Protein AF-A0A9X0AGJ0-F1 (afdb_monomer_lite)

Secondary structure (DSSP, 8-state):
-HHHHHHHHHHHTT-TT----TTS-HHHHHHHHHHHHHHHHGGGGG---EE----SSS-------THHHHTTSS--GGGTS--PPPTTTTTTSPEEEE-TTS-EEEE--TT-S-EEEEES--EEEEEEEEEETTEEEEE-S-SSS-----GGG-EEEEEEEE---GGGTT-S-EEEEEEEEEEE--TT---EEEEEEEEEEEES--EEEEES-EEEESS--S-SPPPPPP------

Foldseek 3Di:
DVLVVLVVVCVVVVQPPQDDDPPDDPVVSLVSSLQSCCVPVPCQLQLWAFEADDDPDPDRFRPDASSVVVVVVTDRCCVVDVPDQDPVQVQQAWGWGADPVSKIKTAGRPPDQKDKKKAQFQFQKKWGWYQDPVGIDTDIPDDDDDDDPPLNHWIWDFRHKAQDDPSQNVFGIKTKTFTWAPWDADPVRAIETETRGIMITTGPDIDIDIGRMYIYDPGDDPPPPDPDDPPPPPDD

Sequence (236 aa):
MQQDSCWALIGAMELENVPVKYELPLDNIKMIFLTALFEKYQWTMLLLPQPSFPVSHGWWASDFRWINIVDGVLIPVGLFVDTQIGSGSQNILPRVSLDNEMTLTIQPPEKSQTFSLLNNLDIVWYLHYVQTEIGVEIRSPAPKTNPAPYISDAVFLKLEDLGKNENAATVSVGMRCIAIMGLWTPQDKIPVGVFGGIVDIWSAGESTVEVSSLKLYSMAHDTYPKPSKPEMKVWG

Radius of gyration: 19.51 Å; chains: 1; bounding box: 50×66×48 Å

pLDDT: mean 76.09, std 16.99, range [29.98, 94.62]

Organism: NCBI:txid352851

Structure (mmCIF, N/CA/C/O backbone):
data_AF-A0A9X0AGJ0-F1
#
_entry.id   AF-A0A9X0AGJ0-F1
#
loop_
_atom_site.group_PDB
_atom_site.id
_atom_site.type_symbol
_atom_site.label_atom_id
_atom_site.label_alt_id
_atom_site.label_comp_id
_atom_site.label_asym_id
_atom_site.label_entity_id
_atom_site.label_seq_id
_atom_site.pdbx_PDB_ins_code
_atom_site.Cartn_x
_atom_site.Cartn_y
_atom_site.Cartn_z
_atom_site.occupancy
_atom_site.B_iso_or_equiv
_atom_site.auth_seq_id
_atom_site.auth_comp_id
_atom_site.auth_asym_id
_atom_site.auth_atom_id
_atom_site.pdbx_PDB_model_num
ATOM 1 N N . MET A 1 1 ? 11.363 4.638 -29.688 1.00 72.56 1 MET A N 1
ATOM 2 C CA . MET A 1 1 ? 10.931 3.274 -29.293 1.00 72.56 1 MET A CA 1
ATOM 3 C C . MET A 1 1 ? 10.323 3.332 -27.893 1.00 72.56 1 MET A C 1
ATOM 5 O O . MET A 1 1 ? 10.528 4.326 -27.213 1.00 72.56 1 MET A O 1
ATOM 9 N N . GLN A 1 2 ? 9.568 2.318 -27.451 1.00 79.94 2 GLN A N 1
ATOM 10 C CA . GLN A 1 2 ? 8.916 2.320 -26.122 1.00 79.94 2 GLN A CA 1
ATOM 11 C C . GLN A 1 2 ? 9.913 2.484 -24.957 1.00 79.94 2 GLN A C 1
ATOM 13 O O . GLN A 1 2 ? 9.601 3.137 -23.968 1.00 79.94 2 GLN A O 1
ATOM 18 N N . GLN A 1 3 ? 11.133 1.959 -25.105 1.00 84.31 3 GLN A N 1
ATOM 19 C CA . GLN A 1 3 ? 12.217 2.122 -24.129 1.00 84.31 3 GLN A CA 1
ATOM 20 C C . GLN A 1 3 ? 12.616 3.598 -23.959 1.00 84.31 3 GLN A C 1
ATOM 22 O O . GLN A 1 3 ? 12.762 4.060 -22.832 1.00 84.31 3 GLN A O 1
ATOM 27 N N . ASP A 1 4 ? 12.712 4.355 -25.059 1.00 84.69 4 ASP A N 1
ATOM 28 C CA . ASP A 1 4 ? 13.027 5.792 -25.026 1.00 84.69 4 ASP A CA 1
ATOM 29 C C . ASP A 1 4 ? 11.949 6.579 -24.277 1.00 84.69 4 ASP A C 1
ATOM 31 O O . ASP A 1 4 ? 12.260 7.505 -23.536 1.00 84.69 4 ASP A O 1
ATOM 35 N N . SER A 1 5 ? 10.679 6.190 -24.433 1.00 83.62 5 SER A N 1
ATOM 36 C CA . SER A 1 5 ? 9.565 6.805 -23.709 1.00 83.62 5 SER A CA 1
ATOM 37 C C . SER A 1 5 ? 9.657 6.556 -22.202 1.00 83.62 5 SER A C 1
ATOM 39 O O . SER A 1 5 ? 9.469 7.494 -21.432 1.00 83.62 5 SER A O 1
ATOM 41 N N . CYS A 1 6 ? 9.998 5.339 -21.764 1.00 84.25 6 CYS A N 1
ATOM 42 C CA . CYS A 1 6 ? 10.212 5.051 -20.342 1.00 84.25 6 CYS A CA 1
ATOM 43 C C . CYS A 1 6 ? 11.392 5.845 -19.766 1.00 84.25 6 CYS A C 1
ATOM 45 O O . CYS A 1 6 ? 11.260 6.450 -18.705 1.00 84.25 6 CYS A O 1
ATOM 47 N N . TRP A 1 7 ? 12.522 5.906 -20.477 1.00 88.62 7 TRP A N 1
ATOM 48 C CA . TRP A 1 7 ? 13.676 6.694 -20.035 1.00 88.62 7 TRP A CA 1
ATOM 49 C C . TRP A 1 7 ? 13.383 8.197 -19.993 1.00 88.62 7 TRP A C 1
ATOM 51 O O . TRP A 1 7 ? 13.790 8.875 -19.050 1.00 88.62 7 TRP A O 1
ATOM 61 N N . ALA A 1 8 ? 12.629 8.713 -20.966 1.00 86.75 8 ALA A N 1
ATOM 62 C CA . ALA A 1 8 ? 12.183 10.101 -20.966 1.00 86.75 8 ALA A CA 1
ATOM 63 C C . ALA A 1 8 ? 11.271 10.412 -19.769 1.00 86.75 8 ALA A C 1
ATOM 65 O O . ALA A 1 8 ? 11.419 11.472 -19.168 1.00 86.75 8 ALA A O 1
ATOM 66 N N . LEU A 1 9 ? 10.372 9.495 -19.388 1.00 84.31 9 LEU A N 1
ATOM 67 C CA . LEU A 1 9 ? 9.513 9.654 -18.209 1.00 84.31 9 LEU A CA 1
ATOM 68 C C . LEU A 1 9 ? 10.315 9.660 -16.903 1.00 84.31 9 LEU A C 1
ATOM 70 O O . LEU A 1 9 ? 10.092 10.537 -16.074 1.00 84.31 9 LEU A O 1
ATOM 74 N N . ILE A 1 10 ? 11.285 8.753 -16.745 1.00 85.19 10 ILE A N 1
ATOM 75 C CA . ILE A 1 10 ? 12.204 8.742 -15.590 1.00 85.19 10 ILE A CA 1
ATOM 76 C C . ILE A 1 10 ? 12.908 10.101 -15.455 1.00 85.19 10 ILE A C 1
ATOM 78 O O . ILE A 1 10 ? 12.945 10.675 -14.366 1.00 85.19 10 ILE A O 1
ATOM 82 N N . GLY A 1 11 ? 13.424 10.635 -16.569 1.00 83.88 11 GLY A N 1
ATOM 83 C CA . GLY A 1 11 ? 14.066 11.949 -16.597 1.00 83.88 11 GLY A CA 1
ATOM 84 C C . GLY A 1 11 ? 13.101 13.098 -16.292 1.00 83.88 11 GLY A C 1
ATOM 85 O O . GLY A 1 11 ? 13.426 13.973 -15.496 1.00 83.88 11 GLY A O 1
ATOM 86 N N . ALA A 1 12 ? 11.899 13.081 -16.876 1.00 85.31 12 ALA A N 1
ATOM 87 C CA . ALA A 1 12 ? 10.880 14.113 -16.675 1.00 85.31 12 ALA A CA 1
ATOM 88 C C . ALA A 1 12 ? 10.333 14.153 -15.240 1.00 85.31 12 ALA A C 1
ATOM 90 O O . ALA A 1 12 ? 9.941 15.212 -14.761 1.00 85.31 12 ALA A O 1
ATOM 91 N N . MET A 1 13 ? 10.316 13.010 -14.552 1.00 83.44 13 MET A N 1
ATOM 92 C CA . MET A 1 13 ? 9.932 12.909 -13.142 1.00 83.44 13 MET A CA 1
ATOM 93 C C . MET A 1 13 ? 11.090 13.210 -12.183 1.00 83.44 13 MET A C 1
ATOM 95 O O . MET A 1 13 ? 10.910 13.11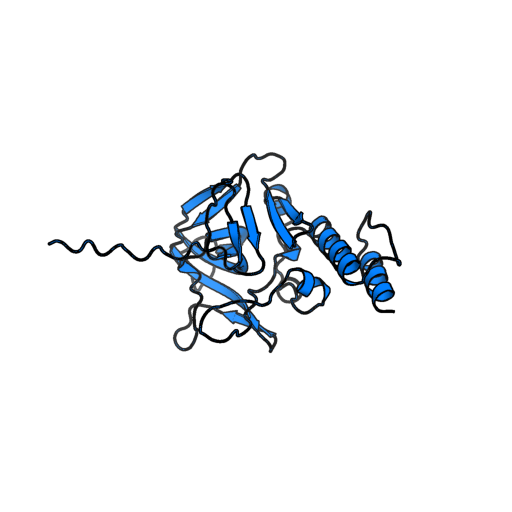1 -10.966 1.00 83.44 13 MET A O 1
ATOM 99 N N . GLU A 1 14 ? 12.266 13.573 -12.708 1.00 84.56 14 GLU A N 1
ATOM 100 C CA . GLU A 1 14 ? 13.470 13.901 -11.940 1.00 84.56 14 GLU A CA 1
ATOM 101 C C . GLU A 1 14 ? 13.821 12.794 -10.933 1.00 84.56 14 GLU A C 1
ATOM 103 O O . GLU A 1 14 ? 14.052 13.051 -9.749 1.00 84.56 14 GLU A O 1
ATOM 108 N N . LEU A 1 15 ? 13.756 11.533 -11.368 1.00 83.38 15 LEU A N 1
ATOM 109 C CA . LEU A 1 15 ? 14.154 10.407 -10.528 1.00 83.38 15 LEU A CA 1
ATOM 110 C C . LEU A 1 15 ? 15.683 10.361 -10.456 1.00 83.38 15 LEU A C 1
ATOM 112 O O . LEU A 1 15 ? 16.364 10.158 -11.462 1.00 83.38 15 LEU A O 1
ATOM 116 N N . GLU A 1 16 ? 16.225 10.612 -9.267 1.00 78.50 16 GLU A N 1
ATOM 117 C CA . GLU A 1 16 ? 17.665 10.738 -9.055 1.00 78.50 16 GLU A CA 1
ATOM 118 C C . GLU A 1 16 ? 18.382 9.386 -9.160 1.00 78.50 16 GLU A C 1
ATOM 120 O O . GLU A 1 16 ? 17.819 8.334 -8.874 1.00 78.50 16 GLU A O 1
ATOM 125 N N . ASN A 1 17 ? 19.665 9.421 -9.535 1.00 79.81 17 ASN A N 1
ATOM 126 C CA . ASN A 1 17 ? 20.575 8.268 -9.504 1.00 79.81 17 ASN A CA 1
ATOM 127 C C . ASN A 1 17 ? 20.173 7.058 -10.370 1.00 79.81 17 ASN A C 1
ATOM 129 O O . ASN A 1 17 ? 20.707 5.967 -10.171 1.00 79.81 17 ASN A O 1
ATOM 133 N N . VAL A 1 18 ? 19.306 7.239 -11.372 1.00 84.25 18 VAL A N 1
ATOM 134 C CA . VAL A 1 18 ? 18.938 6.176 -12.318 1.00 84.25 18 VAL A CA 1
ATOM 135 C C . VAL A 1 18 ? 19.834 6.222 -13.569 1.00 84.25 18 VAL A C 1
ATOM 137 O O . VAL A 1 18 ? 19.649 7.091 -14.425 1.00 84.25 18 VAL A O 1
ATOM 140 N N . PRO A 1 19 ? 20.808 5.302 -13.737 1.00 82.19 19 PRO A N 1
ATOM 141 C CA . PRO A 1 19 ? 21.633 5.264 -14.939 1.00 82.19 19 PRO A CA 1
ATOM 142 C C . PRO A 1 19 ? 20.839 4.712 -16.130 1.00 82.19 19 PRO A C 1
ATOM 144 O O . PRO A 1 19 ? 20.318 3.596 -16.081 1.00 82.19 19 PRO A O 1
ATOM 147 N N . VAL A 1 20 ? 20.804 5.469 -17.227 1.00 83.94 20 VAL A N 1
ATOM 148 C CA . VAL A 1 20 ? 20.151 5.052 -18.476 1.00 83.94 20 VAL A CA 1
ATOM 149 C C . VAL A 1 20 ? 20.948 3.926 -19.139 1.00 83.94 20 VAL A C 1
ATOM 151 O O . VAL A 1 20 ? 22.147 4.068 -19.381 1.00 83.94 20 VAL A O 1
ATOM 154 N N . LYS A 1 21 ? 20.272 2.816 -19.451 1.00 87.56 21 LYS A N 1
ATOM 155 C CA . LYS A 1 21 ? 20.852 1.618 -20.082 1.00 87.56 21 LYS A CA 1
ATOM 156 C C . LYS A 1 21 ? 19.921 1.085 -21.172 1.00 87.56 21 LYS A C 1
ATOM 158 O O . LYS A 1 21 ? 18.957 0.375 -20.885 1.00 87.56 21 LYS A O 1
ATOM 163 N N . TYR A 1 22 ? 20.172 1.460 -22.425 1.00 82.00 22 TYR A N 1
ATOM 164 C CA . TYR A 1 22 ? 19.297 1.136 -23.564 1.00 82.00 22 TYR A CA 1
ATOM 165 C C . TYR A 1 22 ? 19.352 -0.338 -23.988 1.00 82.00 22 TYR A C 1
ATOM 167 O O . TYR A 1 22 ? 18.447 -0.823 -24.660 1.00 82.00 22 TYR A O 1
ATOM 175 N N . GLU A 1 23 ? 20.386 -1.061 -23.572 1.00 88.81 23 GLU A N 1
ATOM 176 C CA . GLU A 1 23 ? 20.560 -2.493 -23.804 1.00 88.81 23 GLU A CA 1
ATOM 177 C C . GLU A 1 23 ? 19.604 -3.371 -22.981 1.00 88.81 23 GLU A C 1
ATOM 179 O O . GLU A 1 23 ? 19.487 -4.570 -23.240 1.00 88.81 23 GLU A O 1
ATOM 184 N N . LEU A 1 24 ? 18.923 -2.797 -21.984 1.00 88.31 24 LEU A N 1
ATOM 185 C CA . LEU A 1 24 ? 18.023 -3.545 -21.117 1.00 88.31 24 LEU A CA 1
ATOM 186 C C . LEU A 1 24 ? 16.673 -3.839 -21.795 1.00 88.31 24 LEU A C 1
ATOM 188 O O . LEU A 1 24 ? 16.097 -2.962 -22.448 1.00 88.31 24 LEU A O 1
ATOM 192 N N . PRO A 1 25 ? 16.102 -5.040 -21.577 1.00 90.19 25 PRO A N 1
ATOM 193 C CA . PRO A 1 25 ? 14.714 -5.321 -21.927 1.00 90.19 25 PRO A CA 1
ATOM 194 C C . PRO A 1 25 ? 13.753 -4.318 -21.277 1.00 90.19 25 PRO A C 1
ATOM 196 O O . PRO A 1 25 ? 13.999 -3.850 -20.164 1.00 90.19 25 PRO A O 1
ATOM 199 N N . LEU A 1 26 ? 12.634 -4.020 -21.946 1.00 88.12 26 LEU A N 1
ATOM 200 C CA . LEU A 1 26 ? 11.643 -3.048 -21.468 1.00 88.12 26 LEU A CA 1
ATOM 201 C C . LEU A 1 26 ? 11.153 -3.346 -20.042 1.00 88.12 26 LEU A C 1
ATOM 203 O O . LEU A 1 26 ? 11.036 -2.423 -19.244 1.00 88.12 26 LEU A O 1
ATOM 207 N N . ASP A 1 27 ? 10.931 -4.614 -19.699 1.00 86.81 27 ASP A N 1
ATOM 208 C CA . ASP A 1 27 ? 10.468 -5.009 -18.362 1.00 86.81 27 ASP A CA 1
ATOM 209 C C . ASP A 1 27 ? 11.486 -4.667 -17.265 1.00 86.81 27 ASP A C 1
ATOM 211 O O . ASP A 1 27 ? 11.111 -4.215 -16.184 1.00 86.81 27 ASP A O 1
ATOM 215 N N . ASN A 1 28 ? 12.785 -4.771 -17.560 1.00 88.81 28 ASN A N 1
ATOM 216 C CA . ASN A 1 28 ? 13.837 -4.369 -16.627 1.00 88.81 28 ASN A CA 1
ATOM 217 C C . ASN A 1 28 ? 13.856 -2.844 -16.448 1.00 88.81 28 ASN A C 1
ATOM 219 O O . ASN A 1 28 ? 14.055 -2.359 -15.338 1.00 88.81 28 ASN A O 1
ATOM 223 N N . ILE A 1 29 ? 13.621 -2.086 -17.524 1.00 88.81 29 ILE A N 1
ATOM 224 C CA . ILE A 1 29 ? 13.525 -0.617 -17.472 1.00 88.81 29 ILE A CA 1
ATOM 225 C C . ILE A 1 29 ? 12.314 -0.200 -16.635 1.00 88.81 29 ILE A C 1
ATOM 227 O O . ILE A 1 29 ? 12.425 0.684 -15.789 1.00 88.81 29 ILE A O 1
ATOM 231 N N . LYS A 1 30 ? 11.170 -0.863 -16.825 1.00 87.75 30 LYS A N 1
ATOM 232 C CA . LYS A 1 30 ? 9.962 -0.640 -16.026 1.00 87.75 30 LYS A CA 1
ATOM 233 C C . LYS A 1 30 ? 10.183 -0.960 -14.549 1.00 87.75 30 LYS A C 1
ATOM 235 O O . LYS A 1 30 ? 9.704 -0.210 -13.707 1.00 87.75 30 LYS A O 1
ATOM 240 N N . MET A 1 31 ? 10.935 -2.014 -14.227 1.00 87.56 31 MET A N 1
ATOM 241 C CA . MET A 1 31 ? 11.298 -2.306 -12.838 1.00 87.56 31 MET A CA 1
ATOM 242 C C . MET A 1 31 ? 12.189 -1.229 -12.229 1.00 87.56 31 MET A C 1
ATOM 244 O O . MET A 1 31 ? 11.909 -0.775 -11.126 1.00 87.56 31 MET A O 1
ATOM 248 N N . ILE A 1 32 ? 13.204 -0.762 -12.960 1.00 88.69 32 ILE A N 1
ATOM 249 C CA . ILE A 1 32 ? 14.047 0.358 -12.519 1.00 88.69 32 ILE A CA 1
ATOM 250 C C . ILE A 1 32 ? 13.192 1.607 -12.271 1.00 88.69 32 ILE A C 1
ATOM 252 O O . ILE A 1 32 ? 13.336 2.256 -11.237 1.00 88.69 32 ILE A O 1
ATOM 256 N N . PHE A 1 33 ? 12.279 1.919 -13.196 1.00 87.38 33 PHE A N 1
ATOM 257 C CA . PHE A 1 33 ? 11.358 3.042 -13.053 1.00 87.38 33 PHE A CA 1
ATOM 258 C C . PHE A 1 33 ? 10.504 2.900 -11.788 1.00 87.38 33 PHE A C 1
ATOM 260 O O . PHE A 1 33 ? 10.447 3.813 -10.971 1.00 87.38 33 PHE A O 1
ATOM 267 N N . LEU A 1 34 ? 9.880 1.737 -11.602 1.00 87.44 34 LEU A N 1
ATOM 268 C CA . LEU A 1 34 ? 9.009 1.452 -10.471 1.00 87.44 34 LEU A CA 1
ATOM 269 C C . LEU A 1 34 ? 9.750 1.540 -9.129 1.00 87.44 34 LEU A C 1
ATOM 271 O O . LEU A 1 34 ? 9.243 2.166 -8.200 1.00 87.44 34 LEU A O 1
ATOM 275 N N . THR A 1 35 ? 10.949 0.964 -9.023 1.00 87.69 35 THR A N 1
ATOM 276 C CA . THR A 1 35 ? 11.773 1.058 -7.810 1.00 87.69 35 THR A CA 1
ATOM 277 C C . THR A 1 35 ? 12.112 2.512 -7.491 1.00 87.69 35 THR A C 1
ATOM 279 O O . THR A 1 35 ? 11.903 2.947 -6.362 1.00 87.69 35 THR A O 1
ATOM 282 N N . ALA A 1 36 ? 12.532 3.293 -8.489 1.00 86.38 36 ALA A N 1
ATOM 283 C CA . ALA A 1 36 ? 12.854 4.705 -8.300 1.00 86.38 36 ALA A CA 1
ATOM 284 C C . ALA A 1 36 ? 11.626 5.550 -7.897 1.00 86.38 36 ALA A C 1
ATOM 286 O O . ALA A 1 36 ? 11.744 6.491 -7.110 1.00 86.38 36 ALA A O 1
ATOM 287 N N . LEU A 1 37 ? 10.426 5.193 -8.374 1.00 85.62 37 LEU A N 1
ATOM 288 C CA . LEU A 1 37 ? 9.178 5.803 -7.910 1.00 85.62 37 LEU A CA 1
ATOM 289 C C . LEU A 1 37 ? 8.918 5.512 -6.426 1.00 85.62 37 LEU A C 1
ATOM 291 O O . LEU A 1 37 ? 8.574 6.429 -5.683 1.00 85.62 37 LEU A O 1
ATOM 295 N N . PHE A 1 38 ? 9.103 4.267 -5.977 1.00 84.94 38 PHE A N 1
ATOM 296 C CA . PHE A 1 38 ? 8.971 3.919 -4.560 1.00 84.94 38 PHE A CA 1
ATOM 297 C C . PHE A 1 38 ? 10.010 4.629 -3.694 1.00 84.94 38 PHE A C 1
ATOM 299 O O . PHE A 1 38 ? 9.650 5.154 -2.644 1.00 84.94 38 PHE A O 1
ATOM 306 N N . GLU A 1 39 ? 11.261 4.715 -4.148 1.00 84.69 39 GLU A N 1
ATOM 307 C CA . GLU A 1 39 ? 12.318 5.445 -3.445 1.00 84.69 39 GLU A CA 1
ATOM 308 C C . GLU A 1 39 ? 11.955 6.923 -3.261 1.00 84.69 39 GLU A C 1
ATOM 310 O O . GLU A 1 39 ? 12.005 7.417 -2.134 1.00 84.69 39 GLU A O 1
ATOM 315 N N . LYS A 1 40 ? 11.513 7.602 -4.329 1.00 83.81 40 LYS A N 1
ATOM 316 C CA . LYS A 1 40 ? 11.200 9.039 -4.297 1.00 83.81 40 LYS A 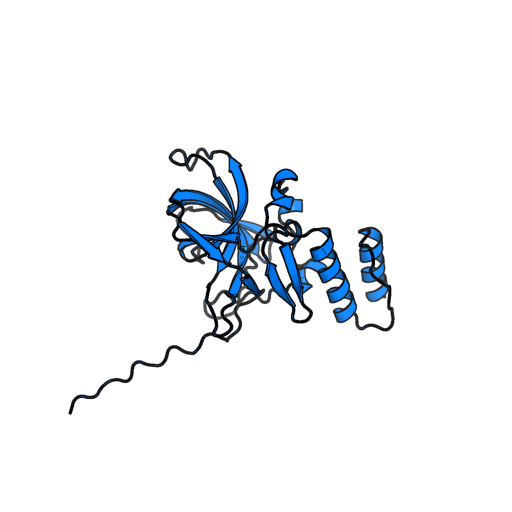CA 1
ATOM 317 C C . LYS A 1 40 ? 9.886 9.367 -3.589 1.00 83.81 40 LYS A C 1
ATOM 319 O O . LYS A 1 40 ? 9.825 10.330 -2.829 1.00 83.81 40 LYS A O 1
ATOM 324 N N . TYR A 1 41 ? 8.823 8.614 -3.863 1.00 81.75 41 TYR A N 1
ATOM 325 C CA . TYR A 1 41 ? 7.460 8.986 -3.469 1.00 81.75 41 TYR A CA 1
ATOM 326 C C . TYR A 1 41 ? 6.905 8.177 -2.284 1.00 81.75 41 TYR A C 1
ATOM 328 O O . TYR A 1 41 ? 5.867 8.562 -1.734 1.00 81.75 41 TYR A O 1
ATOM 336 N N . GLN A 1 42 ? 7.589 7.103 -1.860 1.00 85.44 42 GLN A N 1
ATOM 337 C CA . GLN A 1 42 ? 7.268 6.278 -0.684 1.00 85.44 42 GLN A CA 1
ATOM 338 C C . GLN A 1 42 ? 5.764 5.952 -0.604 1.00 85.44 42 GLN A C 1
ATOM 340 O O . GLN A 1 42 ? 5.183 5.412 -1.542 1.00 85.44 42 GLN A O 1
ATOM 345 N N . TRP A 1 43 ? 5.104 6.318 0.496 1.00 85.38 43 TRP A N 1
ATOM 346 C CA . TRP A 1 43 ? 3.691 6.052 0.757 1.00 85.38 43 TRP A CA 1
ATOM 347 C C . TRP A 1 43 ? 2.727 6.640 -0.266 1.00 85.38 43 TRP A C 1
ATOM 349 O O . TRP A 1 43 ? 1.648 6.087 -0.462 1.00 85.38 43 TRP A O 1
ATOM 359 N N . THR A 1 44 ? 3.119 7.707 -0.963 1.00 82.19 44 THR A N 1
ATOM 360 C CA . THR A 1 44 ? 2.305 8.296 -2.035 1.00 82.19 44 THR A CA 1
ATOM 361 C C . THR A 1 44 ? 2.067 7.287 -3.162 1.00 82.19 44 THR A C 1
ATOM 363 O O . THR A 1 44 ? 0.996 7.282 -3.764 1.00 82.19 44 THR A O 1
ATOM 366 N N . MET A 1 45 ? 3.018 6.369 -3.390 1.00 83.25 45 MET A N 1
ATOM 367 C CA . MET A 1 45 ? 2.871 5.264 -4.347 1.00 83.25 45 MET A CA 1
ATOM 368 C C . MET A 1 45 ? 1.823 4.238 -3.930 1.00 83.25 45 MET A C 1
ATOM 370 O O . MET A 1 45 ? 1.333 3.503 -4.778 1.00 83.25 45 MET A O 1
ATOM 374 N N . LEU A 1 46 ? 1.485 4.169 -2.641 1.00 84.44 46 LEU A N 1
ATOM 375 C CA . LEU A 1 46 ? 0.527 3.214 -2.080 1.00 84.44 46 LEU A CA 1
ATOM 376 C C . LEU A 1 46 ? -0.851 3.814 -1.832 1.00 84.44 46 LEU A C 1
ATOM 378 O O . LEU A 1 46 ? -1.741 3.116 -1.345 1.00 84.44 46 LEU A O 1
ATOM 382 N N . LEU A 1 47 ? -1.069 5.067 -2.233 1.00 86.38 47 LEU A N 1
ATOM 383 C CA . LEU A 1 47 ? -2.390 5.686 -2.290 1.00 86.38 47 LEU A CA 1
ATOM 384 C C . LEU A 1 47 ? -3.188 5.134 -3.478 1.00 86.38 47 LEU A C 1
ATOM 386 O O . LEU A 1 47 ? -3.713 5.889 -4.288 1.00 86.38 47 LEU A O 1
ATOM 390 N N . LEU A 1 48 ? -3.230 3.815 -3.626 1.00 86.06 48 LEU A N 1
ATOM 391 C CA . LEU A 1 48 ? -3.861 3.115 -4.734 1.00 86.06 48 LEU A CA 1
ATOM 392 C C . LEU A 1 48 ? -5.184 2.516 -4.265 1.00 86.06 48 LEU A C 1
ATOM 394 O O . LEU A 1 48 ? -5.261 2.010 -3.140 1.00 86.06 48 LEU A O 1
ATOM 398 N N . PRO A 1 49 ? -6.224 2.537 -5.109 1.00 84.81 49 PRO A N 1
ATOM 399 C CA . PRO A 1 49 ? -7.449 1.812 -4.808 1.00 84.81 49 PRO A CA 1
ATOM 400 C C . PRO A 1 49 ? -7.172 0.300 -4.775 1.00 84.81 49 PRO A C 1
ATOM 402 O O . PRO A 1 49 ? -6.177 -0.181 -5.324 1.00 84.81 49 PRO A O 1
ATOM 405 N N . GLN A 1 50 ? -8.066 -0.470 -4.159 1.00 81.25 50 GLN A N 1
ATOM 406 C CA . GLN A 1 50 ? -8.019 -1.921 -4.248 1.00 81.25 50 GLN A CA 1
ATOM 407 C C . GLN A 1 50 ? -8.153 -2.339 -5.717 1.00 81.25 50 GLN A C 1
ATOM 409 O O . GLN A 1 50 ? -9.126 -1.948 -6.369 1.00 81.25 50 GLN A O 1
ATOM 414 N N . PRO A 1 51 ? -7.243 -3.168 -6.242 1.00 71.31 51 PRO A N 1
ATOM 415 C CA . PRO A 1 51 ? -7.427 -3.750 -7.559 1.00 71.31 51 PRO A CA 1
ATOM 416 C C . PRO A 1 51 ? -8.567 -4.782 -7.508 1.00 71.31 51 PRO A C 1
ATOM 418 O O . PRO A 1 51 ? -8.448 -5.817 -6.856 1.00 71.31 51 PRO A O 1
ATOM 421 N N . SER A 1 52 ? -9.684 -4.510 -8.185 1.00 67.50 52 SER A N 1
ATOM 422 C CA . SER A 1 52 ? -10.818 -5.433 -8.310 1.00 67.50 52 SER A CA 1
ATOM 423 C C . SER A 1 52 ? -10.984 -5.846 -9.768 1.00 67.50 52 SER A C 1
ATOM 425 O O . SER A 1 52 ? -11.731 -5.217 -10.519 1.00 67.50 52 SER A O 1
ATOM 427 N N . PHE A 1 53 ? -10.333 -6.942 -10.151 1.00 49.94 53 PHE A N 1
ATOM 428 C CA . PHE A 1 53 ? -10.509 -7.566 -11.463 1.00 49.94 53 PHE A CA 1
ATOM 429 C C . PHE A 1 53 ? -11.257 -8.897 -11.300 1.00 49.94 53 PHE A C 1
ATOM 431 O O . PHE A 1 53 ? -10.941 -9.656 -10.379 1.00 49.94 53 PHE A O 1
ATOM 438 N N . PRO A 1 54 ? -12.270 -9.196 -12.131 1.00 36.75 54 PRO A N 1
ATOM 439 C CA . PRO A 1 54 ? -12.975 -10.465 -12.047 1.00 36.75 54 PRO A CA 1
ATOM 440 C C . PRO A 1 54 ? -12.062 -11.610 -12.506 1.00 36.75 54 PRO A C 1
ATOM 442 O O . PRO A 1 54 ? -11.696 -11.685 -13.675 1.00 36.75 54 PRO A O 1
ATOM 445 N N . VAL A 1 55 ? -11.764 -12.554 -11.610 1.00 31.92 55 VAL A N 1
ATOM 446 C CA . VAL A 1 55 ? -11.268 -13.885 -11.983 1.00 31.92 55 VAL A CA 1
ATOM 447 C C . VAL A 1 55 ? -12.349 -14.897 -11.625 1.00 31.92 55 VAL A C 1
ATOM 449 O O . VAL A 1 55 ? -12.946 -14.869 -10.548 1.00 31.92 55 VAL A O 1
ATOM 452 N N . SER A 1 56 ? -12.673 -15.755 -12.586 1.00 29.98 56 SER A N 1
ATOM 453 C CA . SER A 1 56 ? -13.677 -16.811 -12.472 1.00 29.98 56 SER A CA 1
ATOM 454 C C . SER A 1 56 ? -13.590 -17.570 -11.137 1.00 29.98 56 SER A C 1
ATOM 456 O O . SER A 1 56 ? -12.511 -18.016 -10.760 1.00 29.98 56 SER A O 1
ATOM 458 N N . HIS A 1 57 ? -14.751 -17.792 -10.502 1.00 30.81 57 HIS A N 1
ATOM 459 C CA . HIS A 1 57 ? -14.984 -18.622 -9.301 1.00 30.81 57 HIS A CA 1
ATOM 460 C C . HIS A 1 57 ? -14.836 -17.984 -7.905 1.00 30.81 57 HIS A C 1
ATOM 462 O O . HIS A 1 57 ? -14.517 -18.675 -6.943 1.00 30.81 57 HIS A O 1
ATOM 468 N N . GLY A 1 58 ? -15.211 -16.710 -7.742 1.00 34.56 58 GLY A N 1
ATOM 469 C CA . GLY A 1 58 ? -15.588 -16.170 -6.422 1.00 34.56 58 GLY A CA 1
ATOM 470 C C . GLY A 1 58 ? -14.427 -15.911 -5.458 1.00 34.56 58 GLY A C 1
ATOM 471 O O . GLY A 1 58 ? -14.660 -15.626 -4.284 1.00 34.56 58 GLY A O 1
ATOM 472 N N . TRP A 1 59 ? -13.193 -15.972 -5.956 1.00 37.91 59 TRP A N 1
ATOM 473 C CA . TRP A 1 59 ? -12.000 -15.491 -5.273 1.00 37.91 59 TRP A CA 1
ATOM 474 C C . TRP A 1 59 ? -11.520 -14.208 -5.945 1.00 37.91 59 TRP A C 1
ATOM 476 O O . TRP A 1 59 ? -11.422 -14.127 -7.167 1.00 37.91 59 TRP A O 1
ATOM 486 N N . TRP A 1 60 ? -11.239 -13.194 -5.130 1.00 45.31 60 TRP A N 1
ATOM 487 C CA . TRP A 1 60 ? -10.685 -11.915 -5.563 1.00 45.31 60 TRP A CA 1
ATOM 488 C C . TRP A 1 60 ? -9.191 -12.108 -5.823 1.00 45.31 60 TRP A C 1
ATOM 490 O O . TRP A 1 60 ? -8.359 -11.794 -4.979 1.00 45.31 60 TRP A O 1
ATOM 500 N N . ALA A 1 61 ? -8.849 -12.704 -6.962 1.00 42.84 61 ALA A N 1
ATOM 501 C CA . ALA A 1 61 ? -7.483 -12.730 -7.456 1.00 42.84 61 ALA A CA 1
ATOM 502 C C . ALA A 1 61 ? -7.315 -11.519 -8.369 1.00 42.84 61 ALA A C 1
ATOM 504 O O . ALA A 1 61 ? -7.723 -11.536 -9.524 1.00 42.84 61 ALA A O 1
ATOM 505 N N . SER A 1 62 ? -6.773 -10.424 -7.852 1.00 53.84 62 SER A N 1
ATOM 506 C CA . SER A 1 62 ? -6.331 -9.356 -8.734 1.00 53.84 62 SER A CA 1
ATOM 507 C C . SER A 1 62 ? -5.130 -9.864 -9.532 1.00 53.84 62 SER A C 1
ATOM 509 O O . SER A 1 62 ? -4.101 -10.152 -8.928 1.00 53.84 62 SER A O 1
ATOM 511 N N . ASP A 1 63 ? -5.192 -9.854 -10.868 1.00 62.19 63 ASP A N 1
ATOM 512 C CA . ASP A 1 63 ? -4.015 -9.925 -11.768 1.00 62.19 63 ASP A CA 1
ATOM 513 C C . ASP A 1 63 ? -3.070 -8.709 -11.605 1.00 62.19 63 ASP A C 1
ATOM 515 O O . ASP A 1 63 ? -2.192 -8.448 -12.432 1.00 62.19 63 ASP A O 1
ATOM 519 N N . PHE A 1 64 ? -3.265 -7.944 -10.529 1.00 74.12 64 PHE A N 1
ATOM 520 C CA . PHE A 1 64 ? -2.455 -6.814 -10.155 1.00 74.12 64 PHE A CA 1
ATOM 521 C C . PHE A 1 64 ? -1.031 -7.274 -9.890 1.00 74.12 64 PHE A C 1
ATOM 523 O O . PHE A 1 64 ? -0.757 -8.166 -9.091 1.00 74.12 64 PHE A O 1
ATOM 530 N N . ARG A 1 65 ? -0.122 -6.588 -10.557 1.00 79.62 65 ARG A N 1
ATOM 531 C CA . ARG A 1 65 ? 1.309 -6.607 -10.331 1.00 79.62 65 ARG A CA 1
ATOM 532 C C . ARG A 1 65 ? 1.718 -5.165 -10.119 1.00 79.62 65 ARG A C 1
ATOM 534 O O . ARG A 1 65 ? 1.190 -4.267 -10.769 1.00 79.62 65 ARG A O 1
ATOM 541 N N . TRP A 1 66 ? 2.718 -4.923 -9.285 1.00 83.00 66 TRP A N 1
ATOM 542 C CA . TRP A 1 66 ? 3.202 -3.558 -9.054 1.00 83.00 66 TRP A CA 1
ATOM 543 C C . TRP A 1 66 ? 3.632 -2.846 -10.350 1.00 83.00 66 TRP A C 1
ATOM 545 O O . TRP A 1 66 ? 3.482 -1.632 -10.470 1.00 83.00 66 TRP A O 1
ATOM 555 N N . ILE A 1 67 ? 4.058 -3.606 -11.368 1.00 80.31 67 ILE A N 1
ATOM 556 C CA . ILE A 1 67 ? 4.376 -3.086 -12.706 1.00 80.31 67 ILE A CA 1
ATOM 557 C C . ILE A 1 67 ? 3.178 -2.430 -13.417 1.00 80.31 67 ILE A C 1
ATOM 559 O O . ILE A 1 67 ? 3.368 -1.553 -14.254 1.00 80.31 67 ILE A O 1
ATOM 563 N N . ASN A 1 68 ? 1.939 -2.770 -13.045 1.00 78.62 68 ASN A N 1
ATOM 564 C CA . ASN A 1 68 ? 0.743 -2.145 -13.607 1.00 78.62 68 ASN A CA 1
ATOM 565 C C . ASN A 1 68 ? 0.643 -0.643 -13.286 1.00 78.62 68 ASN A C 1
ATOM 567 O O . ASN A 1 68 ? -0.074 0.073 -13.983 1.00 78.62 68 ASN A O 1
ATOM 571 N N . ILE A 1 69 ? 1.369 -0.157 -12.272 1.00 79.75 69 ILE A N 1
ATOM 572 C CA . ILE A 1 69 ? 1.456 1.272 -11.947 1.00 79.75 69 ILE A CA 1
ATOM 573 C C . ILE A 1 69 ? 2.212 2.020 -13.051 1.00 79.75 69 ILE A C 1
ATOM 575 O O . ILE A 1 69 ? 1.726 3.025 -13.562 1.00 79.75 69 ILE A O 1
ATOM 579 N N . VAL A 1 70 ? 3.378 1.512 -13.468 1.00 80.00 70 VAL A N 1
ATOM 580 C CA . VAL A 1 70 ? 4.173 2.140 -14.542 1.00 80.00 70 VAL A CA 1
ATOM 581 C C . VAL A 1 70 ? 3.567 1.925 -15.927 1.00 80.00 70 VAL A C 1
ATOM 583 O O . VAL A 1 70 ? 3.827 2.713 -16.832 1.00 80.00 70 VAL A O 1
ATOM 586 N N . ASP A 1 71 ? 2.713 0.911 -16.083 1.00 77.81 71 ASP A N 1
ATOM 587 C CA . ASP A 1 71 ? 1.873 0.741 -17.274 1.00 77.81 71 ASP A CA 1
ATOM 588 C C . ASP A 1 71 ? 0.675 1.710 -17.308 1.00 77.81 71 ASP A C 1
ATOM 590 O O . ASP A 1 71 ? -0.040 1.764 -18.307 1.00 77.81 71 ASP A O 1
ATOM 594 N N . GLY A 1 72 ? 0.438 2.472 -16.231 1.00 72.88 72 GLY A N 1
ATOM 595 C CA . GLY A 1 72 ? -0.674 3.419 -16.124 1.00 72.88 72 GLY A CA 1
ATOM 596 C C . GLY A 1 72 ? -2.047 2.760 -15.967 1.00 72.88 72 GLY A C 1
ATOM 597 O O . GLY A 1 72 ? -3.065 3.428 -16.130 1.00 72.88 72 GLY A O 1
ATOM 598 N N . VAL A 1 73 ? -2.089 1.459 -15.659 1.00 73.75 73 VAL A N 1
ATOM 599 C CA . VAL A 1 73 ? -3.333 0.691 -15.476 1.00 73.75 73 VAL A CA 1
ATOM 600 C C . VAL A 1 73 ? -3.942 0.950 -14.098 1.00 73.75 73 VAL A C 1
ATOM 602 O O . VAL A 1 73 ? -5.161 0.929 -13.950 1.00 73.75 73 VAL A O 1
ATOM 605 N N . LEU A 1 74 ? -3.104 1.214 -13.091 1.00 73.31 74 LEU A N 1
ATOM 606 C CA . LEU A 1 74 ? -3.543 1.578 -11.746 1.00 73.31 74 LEU A CA 1
ATOM 607 C C . LEU A 1 74 ? -3.025 2.972 -11.398 1.00 73.31 74 LEU A C 1
ATOM 609 O O . LEU A 1 74 ? -1.816 3.200 -11.359 1.00 73.31 74 LEU A O 1
ATOM 613 N N . ILE A 1 75 ? -3.947 3.900 -11.153 1.00 67.50 75 ILE A N 1
ATOM 614 C CA . ILE A 1 75 ? -3.633 5.310 -10.925 1.00 67.50 75 ILE A CA 1
ATOM 615 C C . ILE A 1 75 ? -3.836 5.629 -9.434 1.00 67.50 75 ILE A C 1
ATOM 617 O O . ILE A 1 75 ? -4.880 5.269 -8.883 1.00 67.50 75 ILE A O 1
ATOM 621 N N . PRO A 1 76 ? -2.879 6.299 -8.763 1.00 68.62 76 PRO A N 1
ATOM 622 C CA . PRO A 1 76 ? -3.056 6.738 -7.384 1.00 68.62 76 PRO A CA 1
ATOM 623 C C . PRO A 1 76 ? -4.317 7.590 -7.205 1.00 68.62 76 PRO A C 1
ATOM 625 O O . PRO A 1 76 ? -4.550 8.549 -7.941 1.00 68.62 76 PRO A O 1
ATOM 628 N N . VAL A 1 77 ? -5.093 7.286 -6.166 1.00 65.81 77 VAL A N 1
ATOM 629 C CA . VAL A 1 77 ? -6.271 8.047 -5.726 1.00 65.81 77 VAL A CA 1
ATOM 630 C C . VAL A 1 77 ? -5.905 9.509 -5.450 1.00 65.81 77 VAL A C 1
ATOM 632 O O . VAL A 1 77 ? -6.719 10.393 -5.698 1.00 65.81 77 VAL A O 1
ATOM 635 N N . GLY A 1 78 ? -4.658 9.777 -5.044 1.00 57.56 78 GLY A N 1
ATOM 636 C CA . GLY A 1 78 ? -4.133 11.123 -4.783 1.00 57.56 78 GLY A CA 1
ATOM 637 C C . GLY A 1 78 ? -4.086 12.075 -5.974 1.00 57.56 78 GLY A C 1
ATOM 638 O O . GLY A 1 78 ? -3.925 13.275 -5.779 1.00 57.56 78 GLY A O 1
ATOM 639 N N . LEU A 1 79 ? -4.255 11.572 -7.201 1.00 51.59 79 LEU A N 1
ATOM 640 C CA . LEU A 1 79 ? -4.432 12.419 -8.384 1.00 51.59 79 LEU A CA 1
ATOM 641 C C . LEU A 1 79 ? -5.874 12.940 -8.535 1.00 51.59 79 LEU A C 1
ATOM 643 O O . LEU A 1 79 ? -6.097 13.888 -9.283 1.00 51.59 79 LEU A O 1
ATOM 647 N N . PHE A 1 80 ? -6.845 12.345 -7.832 1.00 47.56 80 PHE A N 1
ATOM 648 C CA . PHE A 1 80 ? -8.281 12.642 -7.963 1.00 47.56 80 PHE A CA 1
ATOM 649 C C . PHE A 1 80 ? -8.948 13.086 -6.659 1.00 47.56 80 PHE A C 1
ATOM 651 O O . PHE A 1 80 ? -9.965 13.777 -6.680 1.00 47.56 80 PHE A O 1
ATOM 658 N N . VAL A 1 81 ? -8.385 12.691 -5.525 1.00 50.56 81 VAL A N 1
ATOM 659 C CA . VAL A 1 81 ? -8.809 13.066 -4.180 1.00 50.56 81 VAL A CA 1
ATOM 660 C C . VAL A 1 81 ? -7.582 13.698 -3.530 1.00 50.56 81 VAL A C 1
ATOM 662 O O . VAL A 1 81 ? -6.481 13.203 -3.737 1.00 50.56 81 VAL A O 1
ATOM 665 N N . ASP A 1 82 ? -7.735 14.793 -2.782 1.00 52.28 82 ASP A N 1
ATOM 666 C CA . ASP A 1 82 ? -6.627 15.463 -2.079 1.00 52.28 82 ASP A CA 1
ATOM 667 C C . ASP A 1 82 ? -6.113 14.569 -0.932 1.00 52.28 82 ASP A C 1
ATOM 669 O O . ASP A 1 82 ? -6.374 14.788 0.250 1.00 52.28 82 ASP A O 1
ATOM 673 N N . THR A 1 83 ? -5.474 13.452 -1.289 1.00 57.25 83 THR A N 1
ATOM 674 C CA . THR A 1 83 ? -5.008 12.414 -0.370 1.00 57.25 83 THR A CA 1
ATOM 675 C C . THR A 1 83 ? -3.538 12.585 -0.069 1.00 57.25 83 THR A C 1
ATOM 677 O O . THR A 1 83 ? -2.772 11.625 -0.102 1.00 57.25 83 THR A O 1
ATOM 680 N N . GLN A 1 84 ? -3.119 13.814 0.198 1.00 62.25 84 GLN A N 1
ATOM 681 C CA . GLN A 1 84 ? -1.757 14.046 0.636 1.00 62.25 84 GLN A CA 1
ATOM 682 C C . GLN A 1 84 ? -1.576 13.451 2.032 1.00 62.25 84 GLN A C 1
ATOM 684 O O . GLN A 1 84 ? -2.389 13.661 2.931 1.00 62.25 84 GLN A O 1
ATOM 689 N N . ILE A 1 85 ? -0.508 12.677 2.193 1.00 69.75 85 ILE A N 1
ATOM 690 C CA . ILE A 1 85 ? 0.006 12.324 3.513 1.00 69.75 85 ILE A CA 1
ATOM 691 C C . ILE A 1 85 ? 0.716 13.573 4.015 1.00 69.75 85 ILE A C 1
ATOM 693 O O . ILE A 1 85 ? 1.578 14.113 3.313 1.00 69.75 85 ILE A O 1
ATOM 697 N N . GLY A 1 86 ? 0.335 14.056 5.195 1.00 65.62 86 GLY A N 1
ATOM 698 C CA . GLY A 1 86 ? 0.909 15.265 5.759 1.00 65.62 86 GLY A CA 1
ATOM 699 C C . GLY A 1 86 ? 2.428 15.142 5.857 1.00 65.62 86 GLY A C 1
ATOM 700 O O . GLY A 1 86 ? 2.965 14.098 6.232 1.00 65.62 86 GLY A O 1
ATOM 701 N N . SER A 1 87 ? 3.152 16.219 5.548 1.00 62.41 87 SER A N 1
ATOM 702 C CA . SER A 1 87 ? 4.622 16.238 5.632 1.00 62.41 87 SER A CA 1
ATOM 703 C C . SER A 1 87 ? 5.144 15.898 7.037 1.00 62.41 87 SER A C 1
ATOM 705 O O . SER A 1 87 ? 6.240 15.360 7.173 1.00 62.41 87 SER A O 1
ATOM 707 N N . GLY A 1 88 ? 4.345 16.146 8.082 1.00 60.47 88 GLY A N 1
ATOM 708 C CA . GLY A 1 88 ? 4.645 15.754 9.463 1.00 60.47 88 GLY A CA 1
ATOM 709 C C . GLY A 1 88 ? 4.610 14.240 9.716 1.00 60.47 88 GLY A C 1
ATOM 710 O O . GLY A 1 88 ? 5.332 13.760 10.589 1.00 60.47 88 GLY A O 1
ATOM 711 N N . SER A 1 89 ? 3.836 13.488 8.931 1.00 65.62 89 SER A N 1
ATOM 712 C CA . SER A 1 89 ? 3.638 12.041 9.085 1.00 65.62 89 SER A CA 1
ATOM 713 C C . SER A 1 89 ? 4.780 11.235 8.451 1.00 65.62 89 SER A C 1
ATOM 715 O O . SER A 1 89 ? 5.134 10.166 8.944 1.00 65.62 89 SER A O 1
ATOM 717 N N . GLN A 1 90 ? 5.443 11.765 7.415 1.00 67.06 90 GLN A N 1
ATOM 718 C CA . GLN A 1 90 ? 6.457 11.035 6.634 1.00 67.06 90 GLN A CA 1
ATOM 719 C C . GLN A 1 90 ? 7.650 10.518 7.456 1.00 67.06 90 GLN A C 1
ATOM 721 O O . GLN A 1 90 ? 8.170 9.448 7.161 1.00 67.06 90 GLN A O 1
ATOM 726 N N . ASN A 1 91 ? 8.059 11.233 8.509 1.00 67.06 91 ASN A N 1
ATOM 727 C CA . ASN A 1 91 ? 9.188 10.827 9.361 1.00 67.06 91 ASN A CA 1
ATOM 728 C C . ASN A 1 91 ? 8.821 9.781 10.429 1.00 67.06 91 ASN A C 1
ATOM 730 O O . ASN A 1 91 ? 9.708 9.238 11.088 1.00 67.06 91 ASN A O 1
ATOM 734 N N . ILE A 1 92 ? 7.525 9.555 10.648 1.00 81.19 92 ILE A N 1
ATOM 735 C CA . ILE A 1 92 ? 6.987 8.645 11.670 1.00 81.19 92 ILE A CA 1
ATOM 736 C C . ILE A 1 92 ? 6.472 7.365 11.016 1.00 81.19 92 ILE A C 1
ATOM 738 O O . ILE A 1 92 ? 6.432 6.313 11.654 1.00 81.19 92 ILE A O 1
ATOM 742 N N . LEU A 1 93 ? 6.095 7.443 9.740 1.00 87.38 93 LEU A N 1
ATOM 743 C CA . LEU A 1 93 ? 5.667 6.278 8.999 1.00 87.38 93 LEU A CA 1
ATOM 744 C C . LEU A 1 93 ? 6.831 5.302 8.774 1.00 87.38 93 LEU A C 1
ATOM 746 O O . LEU A 1 93 ? 7.993 5.715 8.686 1.00 87.38 93 LEU A O 1
ATOM 750 N N . PRO A 1 94 ? 6.529 3.998 8.664 1.00 90.69 94 PRO A N 1
ATOM 751 C CA . PRO A 1 94 ? 7.523 3.008 8.274 1.00 90.69 94 PRO A CA 1
ATOM 752 C C . PRO A 1 94 ? 8.168 3.367 6.914 1.00 90.69 94 PRO A C 1
ATOM 754 O O . PRO A 1 94 ? 7.721 4.255 6.190 1.00 90.69 94 PRO A O 1
ATOM 757 N N . ARG A 1 95 ? 9.237 2.681 6.536 1.00 90.69 95 ARG A N 1
ATOM 758 C CA . ARG A 1 95 ? 9.883 2.834 5.229 1.00 90.69 95 ARG A CA 1
ATOM 759 C C . ARG A 1 95 ? 9.401 1.747 4.286 1.00 90.69 95 ARG A C 1
ATOM 761 O O . ARG A 1 95 ? 9.229 0.605 4.712 1.00 90.69 95 ARG A O 1
ATOM 768 N N . VAL A 1 96 ? 9.220 2.098 3.018 1.00 90.00 96 VAL A N 1
ATOM 769 C CA . VAL A 1 96 ? 8.779 1.172 1.975 1.00 90.00 96 VAL A CA 1
ATOM 770 C C . VAL A 1 96 ? 9.916 0.930 0.996 1.00 90.00 96 VAL A C 1
ATOM 772 O O . VAL A 1 96 ? 10.550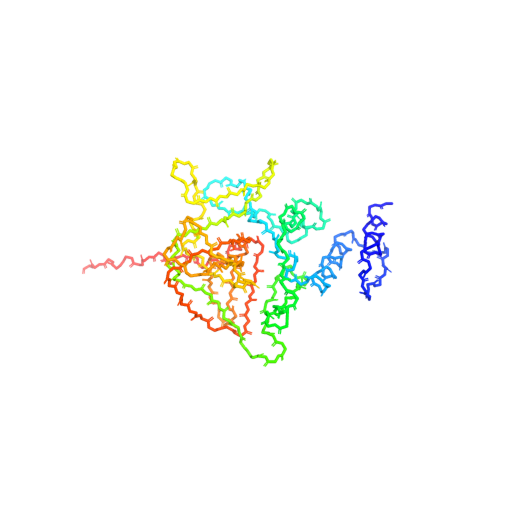 1.870 0.517 1.00 90.00 96 VAL A O 1
ATOM 775 N N . SER A 1 97 ? 10.149 -0.332 0.658 1.00 88.44 97 SER A N 1
ATOM 776 C CA . SER A 1 97 ? 11.024 -0.721 -0.442 1.00 88.44 97 SER A CA 1
ATOM 777 C C . SER A 1 97 ? 10.367 -1.785 -1.310 1.00 88.44 97 SER A C 1
ATOM 779 O O . SER A 1 97 ? 9.534 -2.562 -0.844 1.00 88.44 97 SER A O 1
ATOM 781 N N . LEU A 1 98 ? 10.743 -1.814 -2.585 1.00 87.81 98 LEU A N 1
ATOM 782 C CA . LEU A 1 98 ? 10.330 -2.838 -3.536 1.00 87.81 98 LEU A CA 1
ATOM 783 C C . LEU A 1 98 ? 11.569 -3.617 -3.969 1.00 87.81 98 LEU A C 1
ATOM 785 O O . LEU A 1 98 ? 12.544 -3.012 -4.418 1.00 87.81 98 LEU A O 1
ATOM 789 N N . ASP A 1 99 ? 11.538 -4.939 -3.823 1.00 84.00 99 ASP A N 1
ATOM 790 C CA . ASP A 1 99 ? 12.629 -5.794 -4.281 1.00 84.00 99 ASP A CA 1
ATOM 791 C C . ASP A 1 99 ? 12.474 -6.231 -5.749 1.00 84.00 99 ASP A C 1
ATOM 793 O O . ASP A 1 99 ? 11.480 -5.955 -6.428 1.00 84.00 99 ASP A O 1
ATOM 797 N N . ASN A 1 100 ? 13.492 -6.932 -6.251 1.00 76.12 100 ASN A N 1
ATOM 798 C CA . ASN A 1 100 ? 13.530 -7.426 -7.628 1.00 76.12 100 ASN A CA 1
ATOM 799 C C . ASN A 1 100 ? 12.492 -8.529 -7.908 1.00 76.12 100 ASN A C 1
ATOM 801 O O . ASN A 1 100 ? 12.241 -8.837 -9.071 1.00 76.12 100 ASN A O 1
ATOM 805 N N . GLU A 1 101 ? 11.901 -9.122 -6.868 1.00 77.56 101 GLU A N 1
ATOM 806 C CA . GLU A 1 101 ? 10.836 -10.125 -6.966 1.00 77.56 101 GLU A CA 1
ATOM 807 C C . GLU A 1 101 ? 9.441 -9.482 -6.899 1.00 77.56 101 GLU A C 1
ATOM 809 O O . GLU A 1 101 ? 8.436 -10.185 -6.814 1.00 77.56 101 GLU A O 1
ATOM 814 N N . MET A 1 102 ? 9.361 -8.145 -6.964 1.00 79.81 102 MET A N 1
ATOM 815 C CA . MET A 1 102 ? 8.123 -7.375 -6.825 1.00 79.81 102 MET A CA 1
ATOM 816 C C . MET A 1 102 ? 7.439 -7.587 -5.464 1.00 79.81 102 MET A C 1
ATOM 818 O O . MET A 1 102 ? 6.221 -7.441 -5.340 1.00 79.81 102 MET A O 1
ATOM 822 N N . THR A 1 103 ? 8.208 -7.912 -4.426 1.00 85.75 103 THR A N 1
ATOM 823 C CA . THR A 1 103 ? 7.707 -7.943 -3.055 1.00 85.75 103 THR A CA 1
ATOM 824 C C . THR A 1 103 ? 7.952 -6.590 -2.411 1.00 85.75 103 THR A C 1
ATOM 826 O O . THR A 1 103 ? 9.071 -6.070 -2.392 1.00 85.75 103 THR A O 1
ATOM 829 N N . LEU A 1 104 ? 6.889 -6.006 -1.865 1.00 90.94 104 LEU A N 1
ATOM 830 C CA . LEU A 1 104 ? 6.987 -4.756 -1.135 1.00 90.94 104 LEU A CA 1
ATOM 831 C C . LEU A 1 104 ? 7.333 -5.064 0.317 1.00 90.94 104 LEU A C 1
ATOM 833 O O . LEU A 1 104 ? 6.608 -5.787 0.994 1.00 90.94 104 LEU A O 1
ATOM 837 N N . THR A 1 105 ? 8.442 -4.524 0.807 1.00 92.75 105 THR A N 1
ATOM 838 C CA . THR A 1 105 ? 8.859 -4.667 2.200 1.00 92.75 105 THR A CA 1
ATOM 839 C C . THR A 1 105 ? 8.616 -3.364 2.943 1.00 92.75 105 THR A C 1
ATOM 841 O O . THR A 1 105 ? 9.055 -2.293 2.530 1.00 92.75 105 THR A O 1
ATOM 844 N N . ILE A 1 106 ? 7.928 -3.475 4.072 1.00 93.88 106 ILE A N 1
ATOM 845 C CA . ILE A 1 106 ? 7.700 -2.398 5.022 1.00 93.88 106 ILE A CA 1
ATOM 846 C C . ILE A 1 106 ? 8.631 -2.627 6.209 1.00 93.88 106 ILE A C 1
ATOM 848 O O . ILE A 1 106 ? 8.634 -3.690 6.842 1.00 93.88 106 ILE A O 1
ATOM 852 N N . GLN A 1 107 ? 9.454 -1.625 6.487 1.00 93.25 107 GLN A N 1
ATOM 853 C CA . GLN A 1 107 ? 10.435 -1.624 7.564 1.00 93.25 107 GLN A CA 1
ATOM 854 C C . GLN A 1 107 ? 10.131 -0.504 8.551 1.00 93.25 107 GLN A C 1
ATOM 856 O O . GLN A 1 107 ? 9.575 0.509 8.147 1.00 93.25 107 GLN A O 1
ATOM 861 N N . PRO A 1 108 ? 10.538 -0.616 9.819 1.00 92.62 108 PRO A N 1
ATOM 862 C CA . PRO A 1 108 ? 10.363 0.449 10.790 1.00 92.62 108 PRO A CA 1
ATOM 863 C C . PRO A 1 108 ? 10.950 1.792 10.312 1.00 92.62 108 PRO A C 1
ATOM 865 O O . PRO A 1 108 ? 11.885 1.816 9.492 1.00 92.62 108 PRO A O 1
ATOM 868 N N . PRO A 1 109 ? 10.437 2.913 10.849 1.00 90.25 109 PRO A N 1
ATOM 869 C CA . PRO A 1 109 ? 11.081 4.219 10.722 1.00 90.25 109 PRO A CA 1
ATOM 870 C C . PRO A 1 109 ? 12.547 4.153 11.173 1.00 90.25 109 PRO A C 1
ATOM 872 O O . PRO A 1 109 ? 12.880 3.356 12.046 1.00 90.25 109 PRO A O 1
ATOM 875 N N . GLU A 1 110 ? 13.428 5.018 10.656 1.00 85.75 110 GLU A N 1
ATOM 876 C CA . GLU A 1 110 ? 14.883 4.941 10.926 1.00 85.75 110 GLU A CA 1
ATOM 877 C C . GLU A 1 110 ? 15.259 4.898 12.414 1.00 85.75 110 GLU A C 1
ATOM 879 O O . GLU A 1 110 ? 16.264 4.301 12.793 1.00 85.75 110 GLU A O 1
ATOM 884 N N . LYS A 1 111 ? 14.454 5.548 13.258 1.00 86.69 111 LYS A N 1
ATOM 885 C CA . LYS A 1 111 ? 14.691 5.675 14.700 1.00 86.69 111 LYS A CA 1
ATOM 886 C C . LYS A 1 111 ? 13.895 4.669 15.539 1.00 86.69 111 LYS A C 1
ATOM 888 O O . LYS A 1 111 ? 13.879 4.800 16.760 1.00 86.69 111 LYS A O 1
ATOM 893 N N . SER A 1 112 ? 13.231 3.698 14.913 1.00 90.44 112 SER A N 1
ATOM 894 C CA . SER A 1 112 ? 12.419 2.681 15.585 1.00 90.44 112 SER A CA 1
ATOM 895 C C . SER A 1 112 ? 12.850 1.267 15.191 1.00 90.44 112 SER A C 1
ATOM 897 O O . SER A 1 112 ? 13.417 1.043 14.126 1.00 90.44 112 SER A O 1
ATOM 899 N N . GLN A 1 113 ? 12.565 0.297 16.060 1.00 92.56 113 GLN A N 1
ATOM 900 C CA . GLN A 1 113 ? 12.736 -1.133 15.774 1.00 92.56 113 GLN A CA 1
ATOM 901 C C . GLN A 1 113 ? 11.439 -1.807 15.317 1.00 92.56 113 GLN A C 1
ATOM 903 O O . GLN A 1 113 ? 11.486 -2.908 14.769 1.00 92.56 113 GLN A O 1
ATOM 908 N N . THR A 1 114 ? 10.292 -1.167 15.549 1.00 94.19 114 THR A N 1
ATOM 909 C CA . THR A 1 114 ? 8.964 -1.697 15.218 1.00 94.19 114 THR A CA 1
ATOM 910 C C . THR A 1 114 ? 8.032 -0.602 14.704 1.00 94.19 114 THR A C 1
ATOM 912 O O . THR A 1 114 ? 8.350 0.592 14.755 1.00 94.19 114 THR A O 1
ATOM 915 N N . PHE A 1 115 ? 6.888 -1.021 14.177 1.00 94.31 115 PHE A N 1
ATOM 916 C CA . PHE A 1 115 ? 5.742 -0.169 13.887 1.00 94.31 115 PHE A CA 1
ATOM 917 C C . PHE A 1 115 ? 4.436 -0.915 14.175 1.00 94.31 115 PHE A C 1
ATOM 919 O O . PHE A 1 115 ? 4.403 -2.149 14.191 1.00 94.31 115 PHE A O 1
ATOM 926 N N . SER A 1 116 ? 3.358 -0.159 14.372 1.00 93.44 116 SER A N 1
ATOM 927 C CA . SER A 1 116 ? 2.053 -0.702 14.740 1.00 93.44 116 SER A CA 1
ATOM 928 C C . SER A 1 116 ? 1.189 -1.004 13.515 1.00 93.44 116 SER A C 1
ATOM 930 O O . SER A 1 116 ? 1.044 -0.182 12.609 1.00 93.44 116 SER A O 1
ATOM 932 N N . LEU A 1 117 ? 0.548 -2.166 13.536 1.00 94.31 117 LEU A N 1
ATOM 933 C CA . LEU A 1 117 ? -0.590 -2.512 12.695 1.00 94.31 117 LEU A CA 1
ATOM 934 C C . LEU A 1 117 ? -1.866 -2.476 13.534 1.00 94.31 117 LEU A C 1
ATOM 936 O O . LEU A 1 117 ? -1.854 -2.907 14.683 1.00 94.31 117 LEU A O 1
ATOM 940 N N . LEU A 1 118 ? -2.964 -1.996 12.963 1.00 92.06 118 LEU A N 1
ATOM 941 C CA . LEU A 1 118 ? -4.270 -1.948 13.610 1.00 92.06 118 LEU A CA 1
ATOM 942 C C . LEU A 1 118 ? -5.082 -3.190 13.239 1.00 92.06 118 LEU A C 1
ATOM 944 O O . LEU A 1 118 ? -5.191 -3.533 12.063 1.00 92.06 118 LEU A O 1
ATOM 948 N N . ASN A 1 119 ? -5.677 -3.855 14.219 1.00 87.38 119 ASN A N 1
ATOM 949 C CA . ASN A 1 119 ? -6.554 -5.000 14.005 1.00 87.38 119 ASN A CA 1
ATOM 950 C C . ASN A 1 119 ? -7.782 -4.931 14.920 1.00 87.38 119 ASN A C 1
ATOM 952 O O . ASN A 1 119 ? -7.861 -4.084 15.811 1.00 87.38 119 ASN A O 1
ATOM 956 N N . ASN A 1 120 ? -8.744 -5.831 14.684 1.00 77.94 120 ASN A N 1
ATOM 957 C CA . ASN A 1 120 ? -9.963 -5.956 15.491 1.00 77.94 120 ASN A CA 1
ATOM 958 C C . ASN A 1 120 ? -10.670 -4.608 15.715 1.00 77.94 120 ASN A C 1
ATOM 960 O O . ASN A 1 120 ? -11.092 -4.292 16.828 1.00 77.94 120 ASN A O 1
ATOM 964 N N . LEU A 1 121 ? -10.742 -3.796 14.657 1.00 79.94 121 LEU A N 1
ATOM 965 C CA . LEU A 1 121 ? -11.367 -2.483 14.716 1.00 79.94 121 LEU A CA 1
ATOM 966 C C . LEU A 1 121 ? -12.885 -2.635 14.811 1.00 79.94 121 LEU A C 1
ATOM 968 O O . LEU A 1 121 ? -13.496 -3.346 14.011 1.00 79.94 121 LEU A O 1
ATOM 972 N N . ASP A 1 122 ? -13.502 -1.907 15.739 1.00 82.69 122 ASP A N 1
ATOM 973 C CA . ASP A 1 122 ? -14.957 -1.736 15.761 1.00 82.69 122 ASP A CA 1
ATOM 974 C C . ASP A 1 122 ? -15.342 -0.655 14.742 1.00 82.69 122 ASP A C 1
ATOM 976 O O . ASP A 1 122 ? -15.545 0.512 15.089 1.00 82.69 122 ASP A O 1
ATOM 980 N N . ILE A 1 123 ? -15.285 -1.012 13.452 1.00 82.62 123 ILE A N 1
ATOM 981 C CA . ILE A 1 123 ? -15.485 -0.084 12.332 1.00 82.62 123 ILE A CA 1
ATOM 982 C C . ILE A 1 123 ? -16.945 0.374 12.297 1.00 82.62 123 ILE A C 1
ATOM 984 O O . ILE A 1 123 ? -17.852 -0.399 11.997 1.00 82.62 123 ILE A O 1
ATOM 988 N N . VAL A 1 124 ? -17.151 1.669 12.528 1.00 83.25 124 VAL A N 1
ATOM 989 C CA . VAL A 1 124 ? -18.461 2.333 12.476 1.00 83.25 124 VAL A CA 1
ATOM 990 C C . VAL A 1 124 ? -18.766 2.821 11.061 1.00 83.25 124 VAL A C 1
ATOM 992 O O . VAL A 1 124 ? -19.897 2.718 10.590 1.00 83.25 124 VAL A O 1
ATOM 995 N N . TRP A 1 125 ? -17.756 3.347 10.366 1.00 84.25 125 TRP A N 1
ATOM 996 C CA . TRP A 1 125 ? -17.880 3.836 8.995 1.00 84.25 125 TRP A CA 1
ATOM 997 C C . TRP A 1 125 ? -16.577 3.646 8.228 1.00 84.25 125 TRP A C 1
ATOM 999 O O . TRP A 1 125 ? -15.496 3.710 8.810 1.00 84.25 125 TRP A O 1
ATOM 1009 N N . TYR A 1 126 ? -16.667 3.457 6.914 1.00 85.75 126 TYR A N 1
ATOM 1010 C CA . TYR A 1 126 ? -15.489 3.419 6.056 1.00 85.75 126 TYR A CA 1
ATOM 1011 C C . TYR A 1 126 ? -15.786 3.881 4.626 1.00 85.75 126 TYR A C 1
ATOM 1013 O O . TYR A 1 126 ? -16.926 3.812 4.158 1.00 85.75 126 TYR A O 1
ATOM 1021 N N . LEU A 1 127 ? -14.737 4.323 3.933 1.00 85.50 127 LEU A N 1
ATOM 1022 C CA . LEU A 1 127 ? -14.694 4.521 2.487 1.00 85.50 127 LEU A CA 1
ATOM 1023 C C . LEU A 1 127 ? -13.577 3.652 1.917 1.00 85.50 127 LEU A C 1
ATOM 1025 O O . LEU A 1 127 ? -12.409 3.816 2.259 1.00 85.50 127 LEU A O 1
ATOM 1029 N N . HIS A 1 128 ? -13.940 2.726 1.044 1.00 82.31 128 HIS A N 1
ATOM 1030 C CA . HIS A 1 128 ? -13.015 1.830 0.373 1.00 82.31 128 HIS A CA 1
ATOM 1031 C C . HIS A 1 128 ? -12.974 2.168 -1.109 1.00 82.31 128 HIS A C 1
ATOM 1033 O O . HIS A 1 128 ? -13.998 2.144 -1.788 1.00 82.31 128 HIS A O 1
ATOM 1039 N N . TYR A 1 129 ? -11.791 2.508 -1.600 1.00 83.62 129 TYR A N 1
ATOM 1040 C CA . TYR A 1 129 ? -11.585 2.888 -2.989 1.00 83.62 129 TYR A CA 1
ATOM 1041 C C . TYR A 1 129 ? -11.259 1.631 -3.782 1.00 83.62 129 TYR A C 1
ATOM 1043 O O . TYR A 1 129 ? -10.334 0.909 -3.423 1.00 83.62 129 TYR A O 1
ATOM 1051 N N . VAL A 1 130 ? -12.003 1.362 -4.849 1.00 81.06 130 VAL A N 1
ATOM 1052 C CA . VAL A 1 130 ? -11.870 0.142 -5.646 1.00 81.06 130 VAL A CA 1
ATOM 1053 C C . VAL A 1 130 ? -11.710 0.507 -7.113 1.00 81.06 130 VAL A C 1
ATOM 1055 O O . VAL A 1 130 ? -12.542 1.215 -7.669 1.00 81.06 130 VAL A O 1
ATOM 1058 N N . GLN A 1 131 ? -10.652 0.017 -7.753 1.00 78.88 131 GLN A N 1
ATOM 1059 C CA . GLN A 1 131 ? -10.472 0.146 -9.195 1.00 78.88 131 GLN A CA 1
ATOM 1060 C C . GLN A 1 131 ? -11.239 -0.973 -9.890 1.00 78.88 131 GLN A C 1
ATOM 1062 O O . GLN A 1 131 ? -10.948 -2.151 -9.677 1.00 78.88 131 GLN A O 1
ATOM 1067 N N . THR A 1 132 ? -12.181 -0.588 -10.743 1.00 75.06 132 THR A N 1
ATOM 1068 C CA . THR A 1 132 ? -12.884 -1.464 -11.680 1.00 75.06 132 THR A CA 1
ATOM 1069 C C . THR A 1 132 ? -12.456 -1.146 -13.114 1.00 75.06 132 THR A C 1
ATOM 1071 O O . THR A 1 132 ? -11.681 -0.217 -13.365 1.00 75.06 132 THR A O 1
ATOM 1074 N N . GLU A 1 133 ? -12.963 -1.915 -14.079 1.00 70.88 133 GLU A N 1
ATOM 1075 C CA . GLU A 1 133 ? -12.694 -1.704 -15.509 1.00 70.88 133 GLU A CA 1
ATOM 1076 C C . GLU A 1 133 ? -13.173 -0.334 -16.020 1.00 70.88 133 GLU A C 1
ATOM 1078 O O . GLU A 1 133 ? -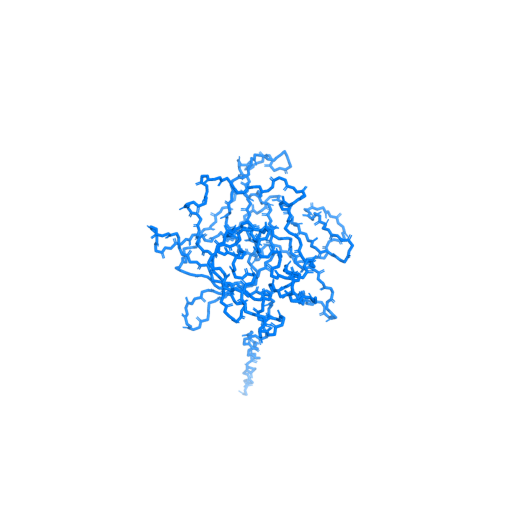12.635 0.184 -16.995 1.00 70.88 133 GLU A O 1
ATOM 1083 N N . ILE A 1 134 ? -14.174 0.262 -15.363 1.00 71.12 134 ILE A N 1
ATOM 1084 C CA . ILE A 1 134 ? -14.789 1.534 -15.773 1.00 71.12 134 ILE A CA 1
ATOM 1085 C C . ILE A 1 134 ? -14.242 2.752 -15.014 1.00 71.12 134 ILE A C 1
ATOM 1087 O O . ILE A 1 134 ? -14.566 3.882 -15.376 1.00 71.12 134 ILE A O 1
ATOM 1091 N N . GLY A 1 135 ? -13.423 2.549 -13.976 1.00 74.44 135 GLY A N 1
ATOM 1092 C CA . GLY A 1 135 ? -12.844 3.630 -13.177 1.00 74.44 135 GLY A CA 1
ATOM 1093 C C . GLY A 1 135 ? -12.692 3.284 -11.696 1.00 74.44 135 GLY A C 1
ATOM 1094 O O . GLY A 1 135 ? -12.720 2.121 -11.306 1.00 74.44 135 GLY A O 1
ATOM 1095 N N . VAL A 1 136 ? -12.518 4.314 -10.866 1.00 79.00 136 VAL A N 1
ATOM 1096 C CA . VAL A 1 136 ? -12.456 4.170 -9.405 1.00 79.00 136 VAL A CA 1
ATOM 1097 C C . VAL A 1 136 ? -13.852 4.344 -8.813 1.00 79.00 136 VAL A C 1
ATOM 1099 O O . VAL A 1 136 ? -14.496 5.375 -8.999 1.00 79.00 136 VAL A O 1
ATOM 1102 N N . GLU A 1 137 ? -14.300 3.347 -8.063 1.00 80.62 137 GLU A N 1
ATOM 1103 C CA . GLU A 1 137 ? -15.528 3.365 -7.276 1.00 80.62 137 GLU A CA 1
ATOM 1104 C C . GLU A 1 137 ? -15.203 3.586 -5.799 1.00 80.62 137 GLU A C 1
ATOM 1106 O O . GLU A 1 137 ? -14.268 2.994 -5.259 1.00 80.62 137 GLU A O 1
ATOM 1111 N N . ILE A 1 138 ? -16.012 4.397 -5.117 1.00 80.31 138 ILE A N 1
ATOM 1112 C CA . ILE A 1 138 ? -15.952 4.533 -3.660 1.00 80.31 138 ILE A CA 1
ATOM 1113 C C . ILE A 1 138 ? -17.069 3.682 -3.068 1.00 80.31 138 ILE A C 1
ATOM 1115 O O . ILE A 1 138 ? -18.252 3.918 -3.315 1.00 80.31 138 ILE A O 1
ATOM 1119 N N . ARG A 1 139 ? -16.686 2.687 -2.273 1.00 78.31 139 ARG A N 1
ATOM 1120 C CA . ARG A 1 139 ? -17.591 1.785 -1.566 1.00 78.31 139 ARG A CA 1
ATOM 1121 C C . ARG A 1 139 ? -17.674 2.184 -0.099 1.00 78.31 139 ARG A C 1
ATOM 1123 O O . ARG A 1 139 ? -16.667 2.462 0.538 1.00 78.31 139 ARG A O 1
ATOM 1130 N N . SER A 1 140 ? -18.883 2.191 0.441 1.00 73.44 140 SER A N 1
ATOM 1131 C CA . SER A 1 140 ? -19.176 2.498 1.842 1.00 73.44 140 SER A CA 1
ATOM 1132 C C . SER A 1 140 ? -20.233 1.510 2.362 1.00 73.44 140 SER A C 1
ATOM 1134 O O . SER A 1 140 ? -20.770 0.728 1.561 1.00 73.44 140 SER A O 1
ATOM 1136 N N . PRO A 1 141 ? -20.546 1.486 3.670 1.00 65.44 141 PRO A N 1
ATOM 1137 C CA . PRO A 1 141 ? -21.587 0.615 4.208 1.00 65.44 141 PRO A CA 1
ATOM 1138 C C . PRO A 1 141 ? -22.990 1.110 3.800 1.00 65.44 141 PRO A C 1
ATOM 1140 O O . PRO A 1 141 ? -23.745 1.655 4.596 1.00 65.44 141 PRO A O 1
ATOM 1143 N N . ALA A 1 142 ? -23.360 0.913 2.533 1.00 54.97 142 ALA A N 1
ATOM 1144 C CA . ALA A 1 142 ? -24.721 1.065 2.026 1.00 54.97 142 ALA A CA 1
ATOM 1145 C C . ALA A 1 142 ? -25.328 -0.326 1.749 1.00 54.97 142 ALA A C 1
ATOM 1147 O O . ALA A 1 142 ? -24.700 -1.153 1.078 1.00 54.97 142 ALA A O 1
ATOM 1148 N N . PRO A 1 143 ? -26.550 -0.629 2.227 1.00 44.12 143 PRO A N 1
ATOM 1149 C CA . PRO A 1 143 ? -27.152 -1.938 2.029 1.00 44.12 143 PRO A CA 1
ATOM 1150 C C . PRO A 1 143 ? -27.817 -2.014 0.647 1.00 44.12 143 PRO A C 1
ATOM 1152 O O . PRO A 1 143 ? -28.777 -1.286 0.400 1.00 44.12 143 PRO A O 1
ATOM 1155 N N . LYS A 1 144 ? -27.336 -2.919 -0.227 1.00 41.81 144 LYS A N 1
ATOM 1156 C CA . LYS A 1 144 ? -28.161 -3.894 -0.996 1.00 41.81 144 LYS A CA 1
ATOM 1157 C C . LYS A 1 144 ? -27.439 -4.645 -2.122 1.00 41.81 144 LYS A C 1
ATOM 1159 O O . LYS A 1 144 ? -27.979 -5.652 -2.566 1.00 41.81 144 LYS A O 1
ATOM 1164 N N . THR A 1 145 ? -26.256 -4.230 -2.573 1.00 42.56 145 THR A N 1
ATOM 1165 C CA . THR A 1 145 ? -25.619 -4.871 -3.749 1.00 42.56 145 THR A CA 1
ATOM 1166 C C . THR A 1 145 ? -24.097 -4.977 -3.687 1.00 42.56 145 THR A C 1
ATOM 1168 O O . THR A 1 145 ? -23.479 -5.161 -4.728 1.00 42.56 145 THR A O 1
ATOM 1171 N N . ASN A 1 146 ? -23.467 -4.862 -2.515 1.00 44.25 146 ASN A N 1
ATOM 1172 C CA . ASN A 1 146 ? -22.006 -4.882 -2.433 1.00 44.25 146 ASN A CA 1
ATOM 1173 C C . ASN A 1 146 ? -21.497 -6.297 -2.095 1.00 44.25 146 ASN A C 1
ATOM 1175 O O . ASN A 1 146 ? -21.626 -6.715 -0.941 1.00 44.25 146 ASN A O 1
ATOM 1179 N N . PRO A 1 147 ? -20.968 -7.075 -3.057 1.00 47.78 147 PRO A N 1
ATOM 1180 C CA . PRO A 1 147 ? -20.209 -8.263 -2.717 1.00 47.78 147 PRO A CA 1
ATOM 1181 C C . PRO A 1 147 ? -18.907 -7.803 -2.047 1.00 47.78 147 PRO A C 1
ATOM 1183 O O . PRO A 1 147 ? -18.196 -6.950 -2.573 1.00 47.78 147 PRO A O 1
ATOM 1186 N N . ALA A 1 148 ? -18.648 -8.352 -0.860 1.00 50.62 148 ALA A N 1
ATOM 1187 C CA . ALA A 1 148 ? -17.373 -8.371 -0.134 1.00 50.62 148 ALA A CA 1
ATOM 1188 C C . ALA A 1 148 ? -16.137 -8.348 -1.069 1.00 50.62 148 ALA A C 1
ATOM 1190 O O . ALA A 1 148 ? -16.250 -8.894 -2.153 1.00 50.62 148 ALA A O 1
ATOM 1191 N N . PRO A 1 149 ? -14.950 -7.879 -0.646 1.00 51.19 149 PRO A N 1
ATOM 1192 C CA . PRO A 1 149 ? -14.356 -8.397 0.577 1.00 51.19 149 PRO A CA 1
ATOM 1193 C C . PRO A 1 149 ? -14.666 -7.485 1.754 1.00 51.19 149 PRO A C 1
ATOM 1195 O O . PRO A 1 149 ? -14.459 -6.275 1.705 1.00 51.19 149 PRO A O 1
ATOM 1198 N N . TYR A 1 150 ? -15.213 -8.075 2.812 1.00 61.47 150 TYR A N 1
ATOM 1199 C CA . TYR A 1 150 ? -15.425 -7.368 4.059 1.00 61.47 150 TYR A CA 1
ATOM 1200 C C . TYR A 1 150 ? -14.048 -6.977 4.592 1.00 61.47 150 TYR A C 1
ATOM 1202 O O . TYR A 1 150 ? -13.231 -7.838 4.903 1.00 61.47 150 TYR A O 1
ATOM 1210 N N . ILE A 1 151 ? -13.797 -5.675 4.720 1.00 71.31 151 ILE A N 1
ATOM 1211 C CA . ILE A 1 151 ? -12.592 -5.157 5.379 1.00 71.31 151 ILE A CA 1
ATOM 1212 C C . ILE A 1 151 ? -12.527 -5.557 6.868 1.00 71.31 151 ILE A C 1
ATOM 1214 O O . ILE A 1 151 ? -11.545 -5.256 7.530 1.00 71.31 151 ILE A O 1
ATOM 1218 N N . SER A 1 152 ? -13.555 -6.228 7.404 1.00 67.12 152 SER A N 1
ATOM 1219 C CA . SER A 1 152 ? -13.636 -6.671 8.801 1.00 67.12 152 SER A CA 1
ATOM 1220 C C . SER A 1 152 ? -12.478 -7.569 9.222 1.00 67.12 152 SER A C 1
ATOM 1222 O O . SER A 1 152 ? -12.063 -7.513 10.373 1.00 67.12 152 SER A O 1
ATOM 1224 N N . ASP A 1 153 ? -11.950 -8.366 8.290 1.00 72.88 153 ASP A N 1
ATOM 1225 C CA . ASP A 1 153 ? -10.865 -9.315 8.561 1.00 72.88 153 ASP A CA 1
ATOM 1226 C C . ASP A 1 153 ? -9.493 -8.745 8.166 1.00 72.88 153 ASP A C 1
ATOM 1228 O O . ASP A 1 153 ? -8.468 -9.424 8.274 1.00 72.88 153 ASP A O 1
ATOM 1232 N N . ALA A 1 154 ? -9.463 -7.505 7.669 1.00 83.25 154 ALA A N 1
ATOM 1233 C CA . ALA A 1 154 ? -8.233 -6.843 7.286 1.00 83.25 154 ALA A CA 1
ATOM 1234 C C . ALA A 1 154 ? -7.478 -6.338 8.519 1.00 83.25 154 ALA A C 1
ATOM 1236 O O . ALA A 1 154 ? -8.046 -5.969 9.549 1.00 83.25 154 ALA A O 1
ATOM 1237 N N . VAL A 1 155 ? -6.162 -6.284 8.368 1.00 91.12 155 VAL A N 1
ATOM 1238 C CA . VAL A 1 155 ? -5.279 -5.542 9.261 1.00 91.12 155 VAL A CA 1
ATOM 1239 C C . VAL A 1 155 ? -4.920 -4.238 8.566 1.00 91.12 155 VAL A C 1
ATOM 1241 O O . VAL A 1 155 ? -4.794 -4.199 7.345 1.00 91.12 155 VAL A O 1
ATOM 1244 N N . PHE A 1 156 ? -4.767 -3.154 9.313 1.00 92.19 156 PHE A N 1
ATOM 1245 C CA . PHE A 1 156 ? -4.600 -1.828 8.737 1.00 92.19 156 PHE A CA 1
ATOM 1246 C C . PHE A 1 156 ? -3.272 -1.213 9.139 1.00 92.19 156 PHE A C 1
ATOM 1248 O O . PHE A 1 156 ? -2.904 -1.197 10.311 1.00 92.19 156 PHE A O 1
ATOM 1255 N N . LEU A 1 157 ? -2.563 -0.653 8.166 1.00 93.88 157 LEU A N 1
ATOM 1256 C CA . LEU A 1 157 ? -1.440 0.232 8.440 1.00 93.88 157 LEU A CA 1
ATOM 1257 C C . LEU A 1 157 ? -1.920 1.676 8.324 1.00 93.88 157 LEU A C 1
ATOM 1259 O O . LEU A 1 157 ? -2.258 2.122 7.228 1.00 93.88 157 LEU A O 1
ATOM 1263 N N . LYS A 1 158 ? -1.960 2.397 9.445 1.00 92.38 158 LYS A N 1
ATOM 1264 C CA . LYS A 1 158 ? -2.339 3.813 9.476 1.00 92.38 158 LYS A CA 1
ATOM 1265 C C . LYS A 1 158 ? -1.285 4.675 8.781 1.00 92.38 158 LYS A C 1
ATOM 1267 O O . LYS A 1 158 ? -0.094 4.540 9.046 1.00 92.38 158 LYS A O 1
ATOM 1272 N N . LEU A 1 159 ? -1.757 5.570 7.919 1.00 89.56 159 LEU A N 1
ATOM 1273 C CA . LEU A 1 159 ? -0.959 6.551 7.188 1.00 89.56 159 LEU A CA 1
ATOM 1274 C C . LEU A 1 159 ? -1.194 7.980 7.686 1.00 89.56 159 LEU A C 1
ATOM 1276 O O . LEU A 1 159 ? -0.254 8.765 7.730 1.00 89.56 159 LEU A O 1
ATOM 1280 N N . GLU A 1 160 ? -2.437 8.323 8.033 1.00 88.38 160 GLU A N 1
ATOM 1281 C CA . GLU A 1 160 ? -2.823 9.696 8.383 1.00 88.38 160 GLU A CA 1
ATOM 1282 C C . GLU A 1 160 ? -4.074 9.711 9.273 1.00 88.38 160 GLU A C 1
ATOM 1284 O O . GLU A 1 160 ? -4.913 8.810 9.182 1.00 88.38 160 GLU A O 1
ATOM 1289 N N . ASP A 1 161 ? -4.209 10.735 10.116 1.00 88.06 161 ASP A N 1
ATOM 1290 C CA . ASP A 1 161 ? -5.441 11.001 10.861 1.00 88.06 161 ASP A CA 1
ATOM 1291 C C . ASP A 1 161 ? -6.450 11.754 9.987 1.00 88.06 161 ASP A C 1
ATOM 1293 O O . ASP A 1 161 ? -6.147 12.771 9.366 1.00 88.06 161 ASP A O 1
ATOM 1297 N N . LEU A 1 162 ? -7.686 11.268 9.960 1.00 84.50 162 LEU A N 1
ATOM 1298 C CA . LEU A 1 162 ? -8.806 11.938 9.314 1.00 84.50 162 LEU A CA 1
ATOM 1299 C C . LEU A 1 162 ? -9.647 12.658 10.363 1.00 84.50 162 LEU A C 1
ATOM 1301 O O . LEU A 1 162 ? -9.807 12.211 11.496 1.00 84.50 162 LEU A O 1
ATOM 1305 N N . GLY A 1 163 ? -10.242 13.782 9.974 1.00 84.44 163 GLY A N 1
ATOM 1306 C CA . GLY A 1 163 ? -11.169 14.504 10.839 1.00 84.44 163 GLY A CA 1
ATOM 1307 C C . GLY A 1 163 ? -12.415 13.689 11.217 1.00 84.44 163 GLY A C 1
ATOM 1308 O O . GLY A 1 163 ? -12.625 12.541 10.814 1.00 84.44 163 GLY A O 1
ATOM 1309 N N . LYS A 1 164 ? -13.293 14.323 11.992 1.00 84.88 164 LYS A N 1
ATOM 1310 C CA . LYS A 1 164 ? -14.612 13.768 12.314 1.00 84.88 164 LYS A CA 1
ATOM 1311 C C . LYS A 1 164 ? -15.458 13.589 11.055 1.00 84.88 164 LYS A C 1
ATOM 1313 O O . LYS A 1 164 ? -15.330 14.347 10.099 1.00 84.88 164 LYS A O 1
ATOM 1318 N N . ASN A 1 165 ? -16.369 12.626 11.105 1.00 81.12 165 ASN A N 1
ATOM 1319 C CA . ASN A 1 165 ? -17.346 12.374 10.055 1.00 81.12 165 ASN A CA 1
ATOM 1320 C C . ASN A 1 165 ? -18.749 12.380 10.666 1.00 81.12 165 ASN A C 1
ATOM 1322 O O . ASN A 1 165 ? -18.989 11.728 11.681 1.00 81.12 165 ASN A O 1
ATOM 1326 N N . GLU A 1 166 ? -19.675 13.115 10.053 1.00 81.38 166 GLU A N 1
ATOM 1327 C CA . GLU A 1 166 ? -21.064 13.226 10.517 1.00 81.38 166 GLU A CA 1
ATOM 1328 C C . GLU A 1 166 ? -21.796 11.874 10.489 1.00 81.38 166 GLU A C 1
ATOM 1330 O O . GLU A 1 166 ? -22.615 11.598 11.363 1.00 81.38 166 GLU A O 1
ATOM 1335 N N . ASN A 1 167 ? -21.434 10.988 9.554 1.00 77.81 167 ASN A N 1
ATOM 1336 C CA . ASN A 1 167 ? -21.964 9.622 9.472 1.00 77.81 167 ASN A CA 1
ATOM 1337 C C . ASN A 1 167 ? -21.383 8.683 10.548 1.00 77.81 167 ASN A C 1
ATOM 1339 O O . ASN A 1 167 ? -21.867 7.568 10.712 1.00 77.81 167 ASN A O 1
ATOM 1343 N N . ALA A 1 168 ? -20.365 9.130 11.291 1.00 75.25 168 ALA A N 1
ATOM 1344 C CA . ALA A 1 168 ? -19.724 8.404 12.387 1.00 75.25 168 ALA A CA 1
ATOM 1345 C C . ALA A 1 168 ? -19.659 9.274 13.656 1.00 75.25 168 ALA A C 1
ATOM 1347 O O . ALA A 1 168 ? -18.619 9.385 14.303 1.00 75.25 168 ALA A O 1
ATOM 1348 N N . ALA A 1 169 ? -20.779 9.909 14.017 1.00 69.62 169 ALA A N 1
ATOM 1349 C CA . ALA A 1 169 ? -20.854 10.908 15.089 1.00 69.62 169 ALA A CA 1
ATOM 1350 C C . ALA A 1 169 ? -20.411 10.414 16.485 1.00 69.62 169 ALA A C 1
ATOM 1352 O O . ALA A 1 169 ? -20.108 11.228 17.358 1.00 69.62 169 ALA A O 1
ATOM 1353 N N . THR A 1 170 ? -20.373 9.098 16.711 1.00 75.31 170 THR A N 1
ATOM 1354 C CA . THR A 1 170 ? -19.919 8.477 17.966 1.00 75.31 170 THR A CA 1
ATOM 1355 C C . THR A 1 170 ? -18.400 8.297 18.050 1.00 75.31 170 THR A C 1
ATOM 1357 O O . THR A 1 170 ? -17.907 7.921 19.111 1.00 75.31 170 THR A O 1
ATOM 1360 N N . VAL A 1 171 ? -17.656 8.569 16.972 1.00 76.19 171 VAL A N 1
ATOM 1361 C CA . VAL A 1 171 ? -16.200 8.388 16.884 1.00 76.19 171 VAL A CA 1
ATOM 1362 C C . VAL A 1 171 ? -15.489 9.740 16.794 1.00 76.19 171 VAL A C 1
ATOM 1364 O O . VAL A 1 171 ? -15.952 10.678 16.145 1.00 76.19 171 VAL A O 1
ATOM 1367 N N . SER A 1 172 ? -14.352 9.867 17.480 1.00 67.75 172 SER A N 1
ATOM 1368 C CA . SER A 1 172 ? -13.640 11.138 17.642 1.00 67.75 172 SER A CA 1
ATOM 1369 C C . SER A 1 172 ? -12.769 11.532 16.447 1.00 67.75 172 SER A C 1
ATOM 1371 O O . SER A 1 172 ? -12.664 12.733 16.186 1.00 67.75 172 SER A O 1
ATOM 1373 N N . VAL A 1 173 ? -12.147 10.574 15.751 1.00 82.19 173 VAL A N 1
ATOM 1374 C CA . VAL A 1 173 ? -11.164 10.800 14.675 1.00 82.19 173 VAL A CA 1
ATOM 1375 C C . VAL A 1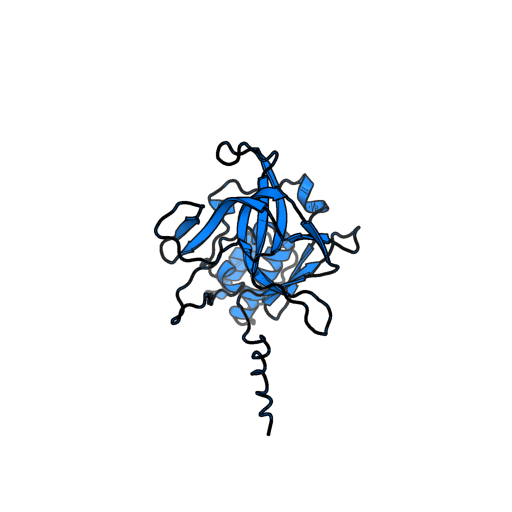 173 ? -11.219 9.609 13.708 1.00 82.19 173 VAL A C 1
ATOM 1377 O O . VAL A 1 173 ? -11.365 8.471 14.146 1.00 82.19 173 VAL A O 1
ATOM 1380 N N . GLY A 1 174 ? -11.184 9.868 12.402 1.00 88.31 174 GLY A N 1
ATOM 1381 C CA . GLY A 1 174 ? -11.018 8.815 11.400 1.00 88.31 174 GLY A CA 1
ATOM 1382 C C . GLY A 1 174 ? -9.547 8.585 11.084 1.00 88.31 174 GLY A C 1
ATOM 1383 O O . GLY A 1 174 ? -8.670 9.275 11.585 1.00 88.31 174 GLY A O 1
ATOM 1384 N N . MET A 1 175 ? -9.248 7.658 10.194 1.00 90.19 175 MET A N 1
ATOM 1385 C CA . MET A 1 175 ? -7.878 7.366 9.792 1.00 90.19 175 MET A CA 1
ATOM 1386 C C . MET A 1 175 ? -7.827 6.886 8.353 1.00 90.19 175 MET A C 1
ATOM 1388 O O . MET A 1 175 ? -8.716 6.174 7.889 1.00 90.19 175 MET A O 1
ATOM 1392 N N . ARG A 1 176 ? -6.767 7.270 7.652 1.00 91.31 176 ARG A N 1
ATOM 1393 C CA . ARG A 1 176 ? -6.430 6.728 6.342 1.00 91.31 176 ARG A CA 1
ATOM 1394 C C . ARG A 1 176 ? -5.450 5.596 6.530 1.00 91.31 176 ARG A C 1
ATOM 1396 O O . ARG A 1 176 ? -4.414 5.777 7.169 1.00 91.31 176 ARG A O 1
ATOM 1403 N N . CYS A 1 177 ? -5.754 4.457 5.934 1.00 91.12 177 CYS A N 1
ATOM 1404 C CA . CYS A 1 177 ? -4.984 3.241 6.094 1.00 91.12 177 CYS A CA 1
ATOM 1405 C C . CYS A 1 177 ? -4.726 2.544 4.763 1.00 91.12 177 CYS A C 1
ATOM 1407 O O . CYS A 1 177 ? -5.493 2.668 3.809 1.00 91.12 177 CYS A O 1
ATOM 1409 N N . ILE A 1 178 ? -3.679 1.727 4.744 1.00 91.69 178 ILE A N 1
ATOM 1410 C CA . ILE A 1 178 ? -3.561 0.618 3.798 1.00 91.69 178 ILE A CA 1
ATOM 1411 C C . ILE A 1 178 ? -4.262 -0.584 4.420 1.00 91.69 178 ILE A C 1
ATOM 1413 O O . ILE A 1 178 ? -3.922 -0.979 5.538 1.00 91.69 178 ILE A O 1
ATOM 1417 N N . ALA A 1 179 ? -5.213 -1.169 3.698 1.00 90.12 179 ALA A N 1
ATOM 1418 C CA . ALA A 1 179 ? -5.791 -2.451 4.067 1.00 90.12 179 ALA A CA 1
ATOM 1419 C C . ALA A 1 179 ? -4.827 -3.584 3.692 1.00 90.12 179 ALA A C 1
ATOM 1421 O O . ALA A 1 179 ? -4.304 -3.634 2.578 1.00 90.12 179 ALA A O 1
ATOM 1422 N N . ILE A 1 180 ? -4.604 -4.505 4.622 1.00 90.00 180 ILE A N 1
ATOM 1423 C CA . ILE A 1 180 ? -3.756 -5.683 4.460 1.00 90.00 180 ILE A CA 1
ATOM 1424 C C . ILE A 1 180 ? -4.657 -6.900 4.615 1.00 90.00 180 ILE A C 1
ATOM 1426 O O . ILE A 1 180 ? -5.172 -7.185 5.699 1.00 90.00 180 ILE A O 1
ATOM 1430 N N . MET A 1 181 ? -4.868 -7.599 3.507 1.00 85.44 181 MET A N 1
ATOM 1431 C CA . MET A 1 181 ? -5.764 -8.745 3.431 1.00 85.44 181 MET A CA 1
ATOM 1432 C C . MET A 1 181 ? -4.996 -10.031 3.690 1.00 85.44 181 MET A C 1
ATOM 1434 O O . MET A 1 181 ? -3.879 -10.194 3.198 1.00 85.44 181 MET A O 1
ATOM 1438 N N . GLY A 1 182 ? -5.620 -10.946 4.436 1.00 83.06 182 GLY A N 1
ATOM 1439 C CA . GLY A 1 182 ? -5.041 -12.247 4.752 1.00 83.06 182 GLY A CA 1
ATOM 1440 C C . GLY A 1 182 ? -3.656 -12.094 5.363 1.00 83.06 182 GLY A C 1
ATOM 1441 O O . GLY A 1 182 ? -2.685 -12.494 4.750 1.00 83.06 182 GLY A O 1
ATOM 1442 N N . LEU A 1 183 ? -3.530 -11.465 6.528 1.00 86.44 183 LEU A N 1
ATOM 1443 C CA . LEU A 1 183 ? -2.237 -11.404 7.203 1.00 86.44 183 LEU A CA 1
ATOM 1444 C C . LEU A 1 183 ? -1.893 -12.790 7.781 1.00 86.44 183 LEU A C 1
ATOM 1446 O O . LEU A 1 183 ? -2.702 -13.379 8.499 1.00 86.44 183 LEU A O 1
ATOM 1450 N N . TRP A 1 184 ? -0.691 -13.302 7.520 1.00 86.62 184 TRP A N 1
ATOM 1451 C CA . TRP A 1 184 ? -0.154 -14.492 8.189 1.00 86.62 184 TRP A CA 1
ATOM 1452 C C . TRP A 1 184 ? 1.341 -14.347 8.474 1.00 86.62 184 TRP A C 1
ATOM 1454 O O . TRP A 1 184 ? 2.019 -13.500 7.904 1.00 86.62 184 TRP A O 1
ATOM 1464 N N . THR A 1 185 ? 1.875 -15.188 9.359 1.00 86.44 185 THR A N 1
ATOM 1465 C CA . THR A 1 185 ? 3.307 -15.195 9.693 1.00 86.44 185 THR A CA 1
ATOM 1466 C C . THR A 1 185 ? 3.914 -16.533 9.266 1.00 86.44 185 THR A C 1
ATOM 1468 O O . THR A 1 185 ? 3.551 -17.562 9.844 1.00 86.44 185 THR A O 1
ATOM 1471 N N . PRO A 1 186 ? 4.808 -16.570 8.261 1.00 82.19 186 PRO A N 1
ATOM 1472 C CA . PRO A 1 186 ? 5.498 -17.782 7.845 1.00 82.19 186 PRO A CA 1
ATOM 1473 C C . PRO A 1 186 ? 6.590 -18.173 8.856 1.00 82.19 186 PRO A C 1
ATOM 1475 O O . PRO A 1 186 ? 6.848 -17.483 9.845 1.00 82.19 186 PRO A O 1
ATOM 1478 N N . GLN A 1 187 ? 7.248 -19.312 8.621 1.00 73.62 187 GLN A N 1
ATOM 1479 C CA . GLN A 1 187 ? 8.281 -19.843 9.525 1.00 73.62 187 GLN A CA 1
ATOM 1480 C C . GLN A 1 187 ? 9.509 -18.926 9.670 1.00 73.62 187 GLN A C 1
ATOM 1482 O O . GLN A 1 187 ? 10.179 -18.966 10.701 1.00 73.62 187 GLN A O 1
ATOM 1487 N N . ASP A 1 188 ? 9.777 -18.078 8.675 1.00 69.75 188 ASP A N 1
ATOM 1488 C CA . ASP A 1 188 ? 10.822 -17.045 8.679 1.00 69.75 188 ASP A CA 1
ATOM 1489 C C . ASP A 1 188 ? 10.462 -15.813 9.539 1.00 69.75 188 ASP A C 1
ATOM 1491 O O . ASP A 1 188 ? 11.264 -14.889 9.659 1.00 69.75 188 ASP A O 1
ATOM 1495 N N . LYS A 1 189 ? 9.296 -15.836 10.206 1.00 82.69 189 LYS A N 1
ATOM 1496 C CA . LYS A 1 189 ? 8.810 -14.872 11.210 1.00 82.69 189 LYS A CA 1
ATOM 1497 C C . LYS A 1 189 ? 8.557 -13.449 10.713 1.00 82.69 189 LYS A C 1
ATOM 1499 O O . LYS A 1 189 ? 8.306 -12.581 11.546 1.00 82.69 189 LYS A O 1
ATOM 1504 N N . ILE A 1 190 ? 8.583 -13.194 9.407 1.00 89.25 190 ILE A N 1
ATOM 1505 C CA . ILE A 1 190 ? 8.191 -11.892 8.856 1.00 89.25 190 ILE A CA 1
ATOM 1506 C C . ILE A 1 190 ? 6.719 -11.981 8.450 1.00 89.25 190 ILE A C 1
ATOM 1508 O O . ILE A 1 190 ? 6.416 -12.731 7.526 1.00 89.25 190 ILE A O 1
ATOM 1512 N N . PRO A 1 191 ? 5.798 -11.250 9.105 1.00 92.00 191 PRO A N 1
ATOM 1513 C CA . PRO A 1 191 ? 4.412 -11.178 8.670 1.00 92.00 191 PRO A CA 1
ATOM 1514 C C . PRO A 1 191 ? 4.309 -10.830 7.187 1.00 92.00 191 PRO A C 1
ATOM 1516 O O . PRO A 1 191 ? 5.034 -9.974 6.676 1.00 92.00 191 PRO A O 1
ATOM 1519 N N . VAL A 1 192 ? 3.393 -11.497 6.505 1.00 91.12 192 VAL A N 1
ATOM 1520 C CA . VAL A 1 192 ? 3.097 -11.305 5.092 1.00 91.12 192 VAL A CA 1
ATOM 1521 C C . VAL A 1 192 ? 1.600 -11.089 4.916 1.00 91.12 192 VAL A C 1
ATOM 1523 O O . VAL A 1 192 ? 0.792 -11.635 5.667 1.00 91.12 192 VAL A O 1
ATOM 1526 N N . GLY A 1 193 ? 1.226 -10.306 3.915 1.00 88.75 193 GLY A N 1
ATOM 1527 C CA . GLY A 1 193 ? -0.168 -10.115 3.537 1.00 88.75 193 GLY A CA 1
ATOM 1528 C C . GLY A 1 193 ? -0.303 -9.635 2.101 1.00 88.75 193 GLY A C 1
ATOM 1529 O O . GLY A 1 193 ? 0.687 -9.419 1.400 1.00 88.75 193 GLY A O 1
ATOM 1530 N N . VAL A 1 194 ? -1.543 -9.467 1.662 1.00 87.25 194 VAL A N 1
ATOM 1531 C CA . VAL A 1 194 ? -1.873 -8.965 0.326 1.00 87.25 194 VAL A CA 1
ATOM 1532 C C . VAL A 1 194 ? -2.309 -7.510 0.427 1.00 87.25 194 VAL A C 1
ATOM 1534 O O . VAL A 1 194 ? -3.084 -7.142 1.312 1.00 87.25 194 VAL A O 1
ATOM 1537 N N . PHE A 1 195 ? -1.817 -6.673 -0.483 1.00 87.56 195 PHE A N 1
ATOM 1538 C CA . PHE A 1 195 ? -2.226 -5.277 -0.573 1.00 87.56 195 PHE A CA 1
ATOM 1539 C C . PHE A 1 195 ? -3.720 -5.170 -0.925 1.00 87.56 195 PHE A C 1
ATOM 1541 O O . PHE A 1 195 ? -4.161 -5.621 -1.979 1.00 87.56 195 PHE A O 1
ATOM 1548 N N . GLY A 1 196 ? -4.502 -4.564 -0.032 1.00 84.75 196 GLY A N 1
ATOM 1549 C CA . GLY A 1 196 ? -5.953 -4.404 -0.148 1.00 84.75 196 GLY A CA 1
ATOM 1550 C C . GLY A 1 196 ? -6.407 -3.018 -0.607 1.00 84.75 196 GLY A C 1
ATOM 1551 O O . GLY A 1 196 ? -7.608 -2.749 -0.596 1.00 84.75 196 GLY A O 1
ATOM 1552 N N . GLY A 1 197 ? -5.475 -2.145 -0.998 1.00 86.50 197 GLY A N 1
ATOM 1553 C CA . GLY A 1 197 ? -5.769 -0.761 -1.359 1.00 86.50 197 GLY A CA 1
ATOM 1554 C C . GLY A 1 197 ? -5.892 0.182 -0.165 1.00 86.50 197 GLY A C 1
ATOM 1555 O O . GLY A 1 197 ? -5.817 -0.216 1.001 1.00 86.50 197 GLY A O 1
ATOM 1556 N N . ILE A 1 198 ? -6.083 1.457 -0.484 1.00 88.81 198 ILE A N 1
ATOM 1557 C CA . ILE A 1 198 ? -6.348 2.509 0.489 1.00 88.81 198 ILE A CA 1
ATOM 1558 C C . ILE A 1 198 ? -7.796 2.460 0.988 1.00 88.81 198 ILE A C 1
ATOM 1560 O O . ILE A 1 198 ? -8.740 2.215 0.230 1.00 88.81 198 ILE A O 1
ATOM 1564 N N . VAL A 1 199 ? -7.964 2.722 2.279 1.00 87.56 199 VAL A N 1
ATOM 1565 C CA . VAL A 1 199 ? -9.257 2.790 2.955 1.00 87.56 199 VAL A CA 1
ATOM 1566 C C . VAL A 1 199 ? -9.240 3.919 3.979 1.00 87.56 199 VAL A C 1
ATOM 1568 O O . VAL A 1 199 ? -8.248 4.125 4.676 1.00 87.56 199 VAL A O 1
ATOM 1571 N N . ASP A 1 200 ? -10.347 4.641 4.077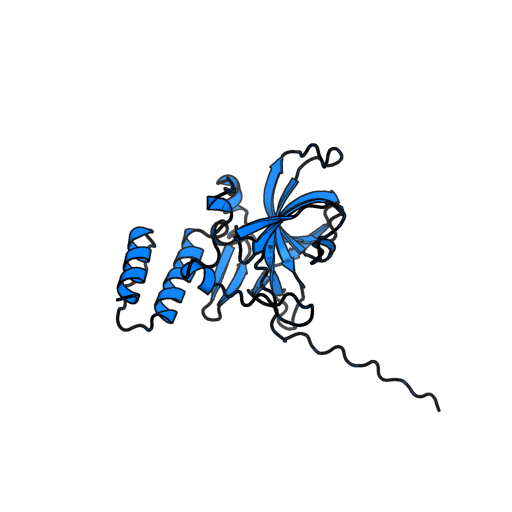 1.00 89.38 200 ASP A N 1
ATOM 1572 C CA . ASP A 1 200 ? -10.584 5.621 5.131 1.00 89.38 200 ASP A CA 1
ATOM 1573 C C . ASP A 1 200 ? -11.556 5.002 6.145 1.00 89.38 200 ASP A C 1
ATOM 1575 O O . ASP A 1 200 ? -12.609 4.503 5.752 1.00 89.38 200 ASP A O 1
ATOM 1579 N N . ILE A 1 201 ? -11.210 4.991 7.433 1.00 88.50 201 ILE A N 1
ATOM 1580 C CA . ILE A 1 201 ? -11.917 4.251 8.491 1.00 88.50 201 ILE A CA 1
ATOM 1581 C C . ILE A 1 201 ? -12.259 5.180 9.654 1.00 88.50 201 ILE A C 1
ATOM 1583 O O . ILE A 1 201 ? -11.445 5.995 10.069 1.00 88.50 201 ILE A O 1
ATOM 1587 N N . TRP A 1 202 ? -13.449 5.012 10.222 1.00 89.62 202 TRP A N 1
ATOM 1588 C CA . TRP A 1 202 ? -13.841 5.547 11.523 1.00 89.62 202 TRP A CA 1
ATOM 1589 C C . TRP A 1 202 ? -14.256 4.373 12.408 1.00 89.62 202 TRP A C 1
ATOM 1591 O O . TRP A 1 202 ? -15.211 3.664 12.082 1.00 89.62 202 TRP A O 1
ATOM 1601 N N . SER A 1 203 ? -13.552 4.164 13.520 1.00 86.38 203 SER A N 1
ATOM 1602 C CA . SER A 1 203 ? -13.769 3.036 14.435 1.00 86.38 203 SER A CA 1
ATOM 1603 C C . SER A 1 203 ? -13.905 3.475 15.891 1.00 86.38 203 SER A C 1
ATOM 1605 O O . SER A 1 203 ? -13.265 4.429 16.319 1.00 86.38 203 SER A O 1
ATOM 1607 N N . ALA A 1 204 ? -14.725 2.764 16.667 1.00 81.19 204 ALA A N 1
ATOM 1608 C CA . ALA A 1 204 ? -14.951 3.037 18.091 1.00 81.19 204 ALA A CA 1
ATOM 1609 C C . ALA A 1 204 ? -13.941 2.338 19.023 1.00 81.19 204 ALA A C 1
ATOM 1611 O O . ALA A 1 204 ? -13.870 2.654 20.211 1.00 81.19 204 ALA A O 1
ATOM 1612 N N . GLY A 1 205 ? -13.150 1.406 18.490 1.00 77.38 205 GLY A N 1
ATOM 1613 C CA . GLY A 1 205 ? -12.106 0.693 19.213 1.00 77.38 205 GLY A CA 1
ATOM 1614 C C . GLY A 1 205 ? -10.938 0.365 18.297 1.00 77.38 205 GLY A C 1
ATOM 1615 O O . GLY A 1 205 ? -11.136 0.088 17.114 1.00 77.38 205 GLY A O 1
ATOM 1616 N N . GLU A 1 206 ? -9.734 0.400 18.862 1.00 80.06 206 GLU A N 1
ATOM 1617 C CA . GLU A 1 206 ? -8.485 0.109 18.168 1.00 80.06 206 GLU A CA 1
ATOM 1618 C C . GLU A 1 206 ? -7.662 -0.878 18.995 1.00 80.06 206 GLU A C 1
ATOM 1620 O O . GLU A 1 206 ? -7.407 -0.655 20.181 1.00 80.06 206 GLU A O 1
ATOM 1625 N N . SER A 1 207 ? -7.245 -1.979 18.371 1.00 86.44 207 SER A N 1
ATOM 1626 C CA . SER A 1 207 ? -6.209 -2.855 18.906 1.00 86.44 207 SER A CA 1
ATOM 1627 C C . SER A 1 207 ? -4.996 -2.779 17.992 1.00 86.44 207 SER A C 1
ATOM 1629 O O . SER A 1 207 ? -5.133 -2.671 16.772 1.00 86.44 207 SER A O 1
ATOM 1631 N N . THR A 1 208 ? -3.804 -2.776 18.585 1.00 91.06 208 THR A N 1
ATOM 1632 C CA . THR A 1 208 ? -2.553 -2.640 17.845 1.00 91.06 208 THR A CA 1
ATOM 1633 C C . THR A 1 208 ? -1.651 -3.847 18.052 1.00 91.06 208 THR A C 1
ATOM 1635 O O . THR A 1 208 ? -1.616 -4.461 19.121 1.00 91.06 208 THR A O 1
ATOM 1638 N N . VAL A 1 209 ? -0.904 -4.188 17.007 1.00 91.31 209 VAL A N 1
ATOM 1639 C CA . VAL A 1 209 ? 0.131 -5.220 17.020 1.00 91.31 209 VAL A CA 1
ATOM 1640 C C . VAL A 1 209 ? 1.423 -4.610 16.506 1.00 91.31 209 VAL A C 1
ATOM 1642 O O . VAL A 1 209 ? 1.468 -4.084 15.398 1.00 91.31 209 VAL A O 1
ATOM 1645 N N . GLU A 1 210 ? 2.480 -4.702 17.305 1.00 94.00 210 GLU A N 1
ATOM 1646 C CA . GLU A 1 210 ? 3.819 -4.269 16.910 1.00 94.00 210 GLU A CA 1
ATOM 1647 C C . GLU A 1 210 ? 4.493 -5.320 16.029 1.00 94.00 210 GLU A C 1
ATOM 1649 O O . GLU A 1 210 ? 4.536 -6.506 16.370 1.00 94.00 210 GLU A O 1
ATOM 1654 N N . VAL A 1 211 ? 5.073 -4.878 14.916 1.00 93.31 211 VAL A N 1
ATOM 1655 C CA . VAL A 1 211 ? 5.839 -5.724 13.998 1.00 93.31 211 VAL A CA 1
ATOM 1656 C C . VAL A 1 211 ? 7.179 -5.074 13.662 1.00 93.31 211 VAL A C 1
ATOM 1658 O O . VAL A 1 211 ? 7.299 -3.854 13.578 1.00 93.31 211 VAL A O 1
ATOM 1661 N N . SER A 1 212 ? 8.213 -5.892 13.469 1.00 93.44 212 SER A N 1
ATOM 1662 C CA . SER A 1 212 ? 9.556 -5.427 13.091 1.00 93.44 212 SER A CA 1
ATOM 1663 C C . SER A 1 212 ? 9.766 -5.348 11.579 1.00 93.44 212 SER A C 1
ATOM 1665 O O . SER A 1 212 ? 10.740 -4.755 11.127 1.00 93.44 212 SER A O 1
ATOM 1667 N N . SER A 1 213 ? 8.883 -5.963 10.791 1.00 94.25 213 SER A N 1
ATOM 1668 C CA . SER A 1 213 ? 8.821 -5.867 9.333 1.00 94.25 213 SER A CA 1
ATOM 1669 C C . SER A 1 213 ? 7.505 -6.475 8.838 1.00 94.25 213 SER A C 1
ATOM 1671 O O . SER A 1 213 ? 6.881 -7.260 9.551 1.00 94.25 213 SER A O 1
ATOM 1673 N N . LEU A 1 214 ? 7.093 -6.126 7.624 1.00 94.62 214 LEU A N 1
ATOM 1674 C CA . LEU A 1 214 ? 5.950 -6.708 6.926 1.00 94.62 214 LEU A CA 1
ATOM 1675 C C . LEU A 1 214 ? 6.286 -6.819 5.441 1.00 94.62 214 LEU A C 1
ATOM 1677 O O . LEU A 1 214 ? 6.861 -5.898 4.867 1.00 94.62 214 LEU A O 1
ATOM 1681 N N . LYS A 1 215 ? 5.893 -7.920 4.810 1.00 93.50 215 LYS A N 1
ATOM 1682 C CA . LYS A 1 215 ? 5.934 -8.080 3.354 1.00 93.50 215 LYS A CA 1
ATOM 1683 C C . LYS A 1 215 ? 4.523 -7.990 2.781 1.00 93.50 215 LYS A C 1
ATOM 1685 O O . LYS A 1 215 ? 3.609 -8.648 3.275 1.00 93.50 215 LYS A O 1
ATOM 1690 N N . LEU A 1 216 ? 4.348 -7.195 1.734 1.00 90.12 216 LEU A N 1
ATOM 1691 C CA . LEU A 1 216 ? 3.096 -7.064 1.002 1.00 90.12 216 LEU A CA 1
ATOM 1692 C C . LEU A 1 216 ? 3.248 -7.576 -0.425 1.00 90.12 216 LEU A C 1
ATOM 1694 O O . LEU A 1 216 ? 4.105 -7.126 -1.190 1.00 90.12 216 LEU A O 1
ATOM 1698 N N . TYR A 1 217 ? 2.355 -8.489 -0.781 1.00 87.00 217 TYR A N 1
ATOM 1699 C CA . TYR A 1 217 ? 2.215 -9.019 -2.127 1.00 87.00 217 TYR A CA 1
ATOM 1700 C C . TYR A 1 217 ? 1.102 -8.292 -2.885 1.00 87.00 217 TYR A C 1
ATOM 1702 O O . TYR A 1 217 ? 0.124 -7.825 -2.299 1.00 87.00 217 TYR A O 1
ATOM 1710 N N . SER A 1 218 ? 1.253 -8.206 -4.206 1.00 79.00 218 SER A N 1
ATOM 1711 C CA . SER A 1 218 ? 0.252 -7.627 -5.117 1.00 79.00 218 SER A CA 1
ATOM 1712 C C . SER A 1 218 ? -0.914 -8.581 -5.409 1.00 79.00 218 SER A C 1
ATOM 1714 O O . SER A 1 218 ? -1.996 -8.149 -5.793 1.00 79.00 218 SER A O 1
ATOM 1716 N N . MET A 1 219 ? -0.726 -9.875 -5.157 1.00 73.38 219 MET A N 1
ATOM 1717 C CA . MET A 1 219 ? -1.748 -10.907 -5.284 1.00 73.38 219 MET A CA 1
ATOM 1718 C C . MET A 1 219 ? -1.568 -11.956 -4.188 1.00 73.38 219 MET A C 1
ATOM 1720 O O . MET A 1 219 ? -0.472 -12.129 -3.651 1.00 73.38 219 MET A O 1
ATOM 1724 N N . ALA A 1 220 ? -2.639 -12.681 -3.869 1.00 60.62 220 ALA A N 1
ATOM 1725 C CA . ALA A 1 220 ? -2.515 -13.883 -3.061 1.00 60.62 220 ALA A CA 1
ATOM 1726 C C . ALA A 1 220 ? -1.688 -14.907 -3.851 1.00 60.62 220 ALA A C 1
ATOM 1728 O O . ALA A 1 220 ? -2.115 -15.384 -4.901 1.00 60.62 220 ALA A O 1
ATOM 1729 N N . HIS A 1 221 ? -0.490 -15.231 -3.373 1.00 51.19 221 HIS A N 1
ATOM 1730 C CA . HIS A 1 221 ? 0.204 -16.413 -3.862 1.00 51.19 221 HIS A CA 1
ATOM 1731 C C . HIS A 1 221 ? -0.547 -17.658 -3.365 1.00 51.19 221 HIS A C 1
ATOM 1733 O O . HIS A 1 221 ? -1.032 -17.676 -2.234 1.00 51.19 221 HIS A O 1
ATOM 1739 N N . ASP A 1 222 ? -0.598 -18.723 -4.171 1.00 42.03 222 ASP A N 1
ATOM 1740 C CA . ASP A 1 222 ? -1.095 -20.065 -3.799 1.00 42.03 222 ASP A CA 1
ATOM 1741 C C . ASP A 1 222 ? -0.237 -20.747 -2.699 1.00 42.03 222 ASP A C 1
ATOM 1743 O O . ASP A 1 222 ? -0.074 -21.965 -2.652 1.00 42.03 222 ASP A O 1
ATOM 1747 N N . THR A 1 223 ? 0.362 -19.972 -1.799 1.00 41.00 223 THR A N 1
ATOM 1748 C CA . THR A 1 223 ? 1.209 -20.424 -0.695 1.00 41.00 223 THR A CA 1
ATOM 1749 C C . THR A 1 223 ? 0.424 -20.724 0.576 1.00 41.00 223 THR A C 1
ATOM 1751 O O . THR A 1 223 ? 1.036 -21.075 1.587 1.00 41.00 223 THR A O 1
ATOM 1754 N N . TYR A 1 224 ? -0.914 -20.679 0.544 1.00 42.25 224 TYR A N 1
ATOM 1755 C CA . TYR A 1 224 ? -1.717 -21.280 1.604 1.00 42.25 224 TYR A CA 1
ATOM 1756 C C . TYR A 1 224 ? -1.348 -22.768 1.712 1.00 42.25 224 TYR A C 1
ATOM 1758 O O . TYR A 1 224 ? -1.564 -23.517 0.752 1.00 42.25 224 TYR A O 1
ATOM 1766 N N . PRO A 1 225 ? -0.823 -23.258 2.854 1.00 36.16 225 PRO A N 1
ATOM 1767 C CA . PRO A 1 225 ? -0.822 -24.691 3.076 1.00 36.16 225 PRO A CA 1
ATOM 1768 C C . PRO A 1 225 ? -2.279 -25.140 2.974 1.00 36.16 225 PRO A C 1
ATOM 1770 O O . PRO A 1 225 ? -3.142 -24.617 3.683 1.00 36.16 225 PRO A O 1
ATOM 1773 N N . LYS A 1 226 ? -2.567 -26.070 2.052 1.00 34.41 226 LYS A N 1
ATOM 1774 C CA . LYS A 1 226 ? -3.895 -26.685 1.957 1.00 34.41 226 LYS A CA 1
ATOM 1775 C C . LYS A 1 226 ? -4.318 -27.072 3.375 1.00 34.41 226 LYS A C 1
ATOM 1777 O O . LYS A 1 226 ? -3.523 -27.745 4.038 1.00 34.41 226 LYS A O 1
ATOM 1782 N N . PRO A 1 227 ? -5.519 -26.684 3.844 1.00 33.56 227 PRO A N 1
ATOM 1783 C CA . PRO A 1 227 ? -6.002 -27.158 5.128 1.00 33.56 227 PRO A CA 1
ATOM 1784 C C . PRO A 1 227 ? -5.917 -28.681 5.100 1.00 33.56 227 PRO A C 1
ATOM 1786 O O . PRO A 1 227 ? -6.491 -29.334 4.220 1.00 33.56 227 PRO A O 1
ATOM 1789 N N . SER A 1 228 ? -5.112 -29.245 6.000 1.00 38.00 228 SER A N 1
ATOM 1790 C CA . SER A 1 228 ? -5.044 -30.685 6.170 1.00 38.00 228 SER A CA 1
ATOM 1791 C C . SER A 1 228 ? -6.465 -31.147 6.463 1.00 38.00 228 SER A C 1
ATOM 1793 O O . SER A 1 228 ? -7.110 -30.666 7.397 1.00 38.00 228 SER A O 1
ATOM 1795 N N . LYS A 1 229 ? -6.995 -32.031 5.607 1.00 32.38 229 LYS A N 1
ATOM 1796 C CA . LYS A 1 229 ? -8.279 -32.678 5.880 1.00 32.38 229 LYS A CA 1
ATOM 1797 C C . LYS A 1 229 ? -8.190 -33.247 7.298 1.00 32.38 229 LYS A C 1
ATOM 1799 O O . LYS A 1 229 ? -7.200 -33.927 7.575 1.00 32.38 229 LYS A O 1
ATOM 1804 N N . PRO A 1 230 ? -9.165 -32.985 8.182 1.00 34.88 230 PRO A N 1
ATOM 1805 C CA . PRO A 1 230 ? -9.172 -33.633 9.478 1.00 34.88 230 PRO A CA 1
ATOM 1806 C C . PRO A 1 230 ? -9.166 -35.139 9.227 1.00 34.88 230 PRO A C 1
ATOM 1808 O O . PRO A 1 230 ? -10.039 -35.661 8.528 1.00 34.88 230 PRO A O 1
ATOM 1811 N N . GLU A 1 231 ? -8.143 -35.821 9.740 1.00 35.66 231 GLU A N 1
ATOM 1812 C CA . GLU A 1 231 ? -8.142 -37.273 9.808 1.00 35.66 231 GLU A CA 1
ATOM 1813 C C . GLU A 1 231 ? -9.404 -37.673 10.570 1.00 35.66 231 GLU A C 1
ATOM 1815 O O . GLU A 1 231 ? -9.538 -37.427 11.772 1.00 35.66 231 GLU A O 1
ATOM 1820 N N . MET A 1 232 ? -10.370 -38.252 9.855 1.00 34.75 232 MET A N 1
ATOM 1821 C CA . MET A 1 232 ? -11.457 -38.959 10.506 1.00 34.75 232 MET A CA 1
ATOM 1822 C C . MET A 1 232 ? -10.816 -40.109 11.272 1.00 34.75 232 MET A C 1
ATOM 1824 O O . MET A 1 232 ? -10.436 -41.122 10.687 1.00 34.75 232 MET A O 1
ATOM 1828 N N . LYS A 1 233 ? -10.699 -39.950 12.592 1.00 35.62 233 LYS A N 1
ATOM 1829 C CA . LYS A 1 233 ? -10.538 -41.089 13.487 1.00 35.62 233 LYS A CA 1
ATOM 1830 C C . LYS A 1 233 ? -11.775 -41.961 13.321 1.00 35.62 233 LYS A C 1
ATOM 1832 O O . LYS A 1 233 ? -12.828 -41.674 13.885 1.00 35.62 233 LYS A O 1
ATOM 1837 N N . VAL A 1 234 ? -11.639 -43.007 12.517 1.00 41.41 234 VAL A N 1
ATOM 1838 C CA . VAL A 1 234 ? -12.548 -44.145 12.544 1.00 41.41 234 VAL A CA 1
ATOM 1839 C C . VAL A 1 234 ? -12.271 -44.850 13.866 1.00 41.41 234 VAL A C 1
ATOM 1841 O O . VAL A 1 234 ? -11.222 -45.464 14.043 1.00 41.41 234 VAL A O 1
ATOM 1844 N N . TRP A 1 235 ? -13.175 -44.681 14.825 1.00 45.41 235 TRP A N 1
ATOM 1845 C CA . TRP A 1 235 ? -13.207 -45.525 16.010 1.00 45.41 235 TRP A CA 1
ATOM 1846 C C . TRP A 1 235 ? -13.792 -46.871 15.577 1.00 45.41 235 TRP A C 1
ATOM 1848 O O . TRP A 1 235 ? -14.932 -46.919 15.111 1.00 45.41 235 TRP A O 1
ATOM 1858 N N . GLY A 1 236 ? -12.968 -47.917 15.645 1.00 49.28 236 GLY A N 1
ATOM 1859 C CA . GLY A 1 236 ? -13.398 -49.315 15.588 1.00 49.28 236 GLY A CA 1
ATOM 1860 C C . GLY A 1 236 ? -13.691 -49.856 16.977 1.00 49.28 236 GLY A C 1
ATOM 1861 O O . GLY A 1 236 ? -13.179 -49.261 17.954 1.00 49.28 236 GLY A O 1
#